Protein AF-A0AAW0IDN0-F1 (afdb_monomer)

pLDDT: mean 72.37, std 24.6, range [23.09, 98.5]

Foldseek 3Di:
DDDDPDDDPCLQFQWDFDADPVGATAETEGESQNSAWFEWDDDPPDIDTAGQAGRDPPPPPPPDDDDDDDDDDDDDDDDDDDDDDDDDDYDDDDDDDDDDDDDDDDDDDPVVVVVVVVCVVVVVVVVCCVVPPVPPPPPPPPPVCVVPDDPRDHNYYHHPNVVVDDDACHPNANRWHEWEADPVQQWIWTWGPQQFTWIWRDDPDSVPIDIDGQEGPVFTFAAWEQFQVRWIWTWGFVQGIWTADPNGDIGRPDQDDPPDGFNGWHYWYADNVRDIDTDTDD

Structure (mmCIF, N/CA/C/O backbone):
data_AF-A0AAW0IDN0-F1
#
_entry.id   AF-A0AAW0IDN0-F1
#
loop_
_atom_site.group_PDB
_atom_site.id
_atom_site.type_symbol
_atom_site.label_atom_id
_atom_site.label_alt_id
_atom_site.label_comp_id
_atom_site.label_asym_id
_atom_site.label_entity_id
_atom_site.label_seq_id
_atom_site.pdbx_PDB_ins_code
_atom_site.Cartn_x
_atom_site.Cartn_y
_atom_site.Cartn_z
_atom_site.occupancy
_atom_site.B_iso_or_equiv
_atom_site.auth_seq_id
_atom_site.auth_comp_id
_atom_site.auth_asym_id
_atom_site.auth_atom_id
_atom_site.pdbx_PDB_model_num
ATOM 1 N N . MET A 1 1 ? 2.641 -27.472 23.538 1.00 45.72 1 MET A N 1
ATOM 2 C CA . MET A 1 1 ? 2.392 -26.613 22.366 1.00 45.72 1 MET A CA 1
ATOM 3 C C . MET A 1 1 ? 3.411 -25.495 22.450 1.00 45.72 1 MET A C 1
ATOM 5 O O . MET A 1 1 ? 3.427 -24.805 23.462 1.00 45.72 1 MET A O 1
ATOM 9 N N . GLU A 1 2 ? 4.342 -25.419 21.506 1.00 47.53 2 GLU A N 1
ATOM 10 C CA . GLU A 1 2 ? 5.462 -24.476 21.585 1.00 47.53 2 GLU A CA 1
ATOM 11 C C . GLU A 1 2 ? 5.026 -23.118 21.031 1.00 47.53 2 GLU A C 1
ATOM 13 O O . GLU A 1 2 ? 4.694 -23.001 19.854 1.00 47.53 2 GLU A O 1
ATOM 18 N N . LYS A 1 3 ? 5.001 -22.089 21.885 1.00 48.62 3 LYS A N 1
ATOM 19 C CA . LYS A 1 3 ? 4.819 -20.706 21.437 1.00 48.62 3 LYS A CA 1
ATOM 20 C C . LYS A 1 3 ? 6.152 -20.208 20.881 1.00 48.62 3 LYS A C 1
ATOM 22 O O . LYS A 1 3 ? 7.139 -20.171 21.612 1.00 48.62 3 LYS A O 1
ATOM 2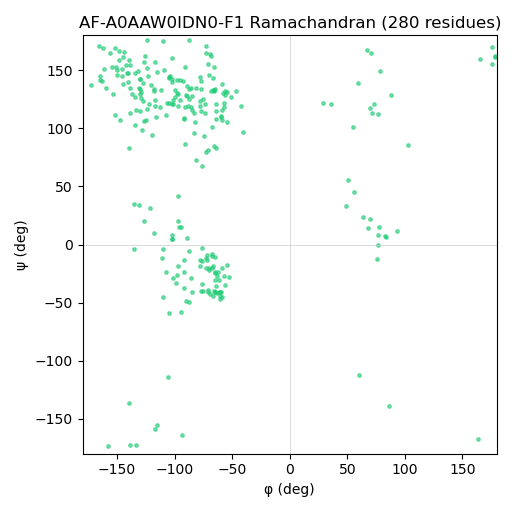7 N N . TYR A 1 4 ? 6.185 -19.842 19.603 1.00 48.09 4 TYR A N 1
ATOM 28 C CA . TYR A 1 4 ? 7.391 -19.327 18.953 1.00 48.09 4 TYR A CA 1
ATOM 29 C C . TYR A 1 4 ? 7.678 -17.894 19.430 1.00 48.09 4 TYR A C 1
ATOM 31 O O . TYR A 1 4 ? 6.913 -16.978 19.144 1.00 48.09 4 TYR A O 1
ATOM 39 N N . ILE A 1 5 ? 8.779 -17.694 20.162 1.00 49.38 5 ILE A N 1
ATOM 40 C CA . ILE A 1 5 ? 9.166 -16.396 20.758 1.00 49.38 5 ILE A CA 1
ATOM 41 C C . ILE A 1 5 ? 10.187 -15.664 19.860 1.00 49.38 5 ILE A C 1
ATOM 43 O O . ILE A 1 5 ? 11.195 -15.136 20.323 1.00 49.38 5 ILE A O 1
ATOM 47 N N . GLY A 1 6 ? 9.972 -15.688 18.543 1.00 53.12 6 GLY A N 1
ATOM 48 C CA . GLY A 1 6 ? 10.869 -15.074 17.561 1.00 53.12 6 GLY A CA 1
ATOM 49 C C . GLY A 1 6 ? 10.402 -15.284 16.121 1.00 53.12 6 GLY A C 1
ATOM 50 O O . GLY A 1 6 ? 9.587 -16.167 15.855 1.00 53.12 6 GLY A O 1
ATOM 51 N N . ARG A 1 7 ? 10.923 -14.478 15.185 1.00 50.69 7 ARG A N 1
ATOM 52 C CA . ARG A 1 7 ? 10.611 -14.598 13.751 1.00 50.69 7 ARG A CA 1
ATOM 53 C C . ARG A 1 7 ? 11.129 -15.953 13.230 1.00 50.69 7 ARG A C 1
ATOM 55 O O . ARG A 1 7 ? 12.331 -16.204 13.348 1.00 50.69 7 ARG A O 1
ATOM 62 N N . PRO A 1 8 ? 10.284 -16.841 12.675 1.00 55.22 8 PRO A N 1
ATOM 63 C CA . PRO A 1 8 ? 10.772 -18.050 12.017 1.00 55.22 8 PRO A CA 1
ATOM 64 C C . PRO A 1 8 ? 11.574 -17.684 10.750 1.00 55.22 8 PRO A C 1
ATOM 66 O O . PRO A 1 8 ? 11.313 -16.641 10.146 1.00 55.22 8 PRO A O 1
ATOM 69 N N . PRO A 1 9 ? 12.537 -18.520 10.313 1.00 54.75 9 PRO A N 1
ATOM 70 C CA . PRO A 1 9 ? 13.422 -18.226 9.181 1.00 54.75 9 PRO A CA 1
ATOM 71 C C . PRO A 1 9 ? 12.714 -18.401 7.821 1.00 54.75 9 PRO A C 1
ATOM 73 O O . PRO A 1 9 ? 13.030 -19.301 7.046 1.00 54.75 9 PRO A O 1
ATOM 76 N N . MET A 1 10 ? 11.739 -17.535 7.537 1.00 53.94 10 MET A N 1
ATOM 77 C CA . MET A 1 10 ? 10.923 -17.537 6.309 1.00 53.94 10 MET A CA 1
ATOM 78 C C . MET A 1 10 ? 11.647 -16.933 5.093 1.00 53.94 10 MET A C 1
ATOM 80 O O . MET A 1 10 ? 11.270 -17.181 3.952 1.00 53.94 10 MET A O 1
ATOM 84 N N . GLU A 1 11 ? 12.702 -16.158 5.339 1.00 59.31 11 GLU A N 1
ATOM 85 C CA . GLU A 1 11 ? 13.291 -15.194 4.398 1.00 59.31 11 GLU A CA 1
ATOM 86 C C . GLU A 1 11 ? 13.860 -15.837 3.117 1.00 59.31 11 GLU A C 1
ATOM 88 O O . GLU A 1 11 ? 13.831 -15.224 2.056 1.00 59.31 11 GLU A O 1
ATOM 93 N N . LYS A 1 12 ? 14.283 -17.109 3.164 1.00 60.34 12 LYS A N 1
ATOM 94 C CA . LYS A 1 12 ? 14.821 -17.828 1.989 1.00 60.34 12 LYS A CA 1
ATOM 95 C C . LYS A 1 12 ? 13.820 -18.055 0.854 1.00 60.34 12 LYS A C 1
ATOM 97 O O . LYS A 1 12 ? 14.251 -18.230 -0.281 1.00 60.34 12 LYS A O 1
ATOM 102 N N . ASN A 1 13 ? 12.524 -18.076 1.166 1.00 67.94 13 ASN A N 1
ATOM 103 C CA . ASN A 1 13 ? 11.443 -18.311 0.208 1.00 67.94 13 ASN A CA 1
ATOM 104 C C . ASN A 1 13 ? 10.462 -17.122 0.186 1.00 67.94 13 ASN A C 1
ATOM 106 O O . ASN A 1 13 ? 9.266 -17.320 -0.020 1.00 67.94 13 ASN A O 1
ATOM 110 N N . GLY A 1 14 ? 10.946 -15.899 0.443 1.00 77.75 14 GLY A N 1
ATOM 111 C CA . GLY A 1 14 ? 10.145 -14.685 0.274 1.00 77.75 14 GLY A CA 1
ATOM 112 C C . GLY A 1 14 ? 9.660 -14.542 -1.169 1.00 77.75 14 GLY A C 1
ATOM 113 O O . GLY A 1 14 ? 10.402 -14.836 -2.107 1.00 77.75 14 GLY A O 1
ATOM 114 N N . GLY A 1 15 ? 8.404 -14.140 -1.357 1.00 85.75 15 GLY A N 1
ATOM 115 C CA . GLY A 1 15 ? 7.773 -14.179 -2.669 1.00 85.75 15 GLY A CA 1
ATOM 116 C C . GLY A 1 15 ? 6.253 -14.072 -2.632 1.00 85.75 15 GLY A C 1
ATOM 117 O O . GLY A 1 15 ? 5.651 -13.741 -1.613 1.00 85.75 15 GLY A O 1
ATOM 118 N N . VAL A 1 16 ? 5.643 -14.363 -3.778 1.00 87.69 16 VAL A N 1
ATOM 119 C CA . VAL A 1 16 ? 4.222 -14.177 -4.076 1.00 87.69 16 VAL A CA 1
ATOM 120 C C . VAL A 1 16 ? 3.640 -15.469 -4.635 1.00 87.69 16 VAL A C 1
ATOM 122 O O . VAL A 1 16 ? 4.176 -16.051 -5.582 1.00 87.69 16 VAL A O 1
ATOM 125 N N . VAL A 1 17 ? 2.500 -15.895 -4.092 1.00 88.69 17 VAL A N 1
ATOM 126 C CA . VAL A 1 17 ? 1.683 -16.975 -4.657 1.00 88.69 17 VAL A CA 1
ATOM 127 C C . VAL A 1 17 ? 0.508 -16.354 -5.405 1.00 88.69 17 VAL A C 1
ATOM 129 O O . VAL A 1 17 ? -0.264 -15.596 -4.828 1.00 88.69 17 VAL A O 1
ATOM 132 N N . ALA A 1 18 ? 0.355 -16.689 -6.685 1.00 88.06 18 ALA A N 1
ATOM 133 C CA . ALA A 1 18 ? -0.850 -16.371 -7.441 1.00 88.06 18 ALA A CA 1
ATOM 134 C C . ALA A 1 18 ? -1.880 -17.492 -7.254 1.00 88.06 18 ALA A C 1
ATOM 136 O O . ALA A 1 18 ? -1.537 -18.670 -7.389 1.00 88.06 18 ALA A O 1
ATOM 137 N N . ILE A 1 19 ? -3.134 -17.124 -6.991 1.00 88.94 19 ILE A N 1
ATOM 138 C CA . ILE A 1 19 ? -4.269 -18.040 -6.813 1.00 88.94 19 ILE A CA 1
ATOM 139 C C . ILE A 1 19 ? -5.338 -17.821 -7.892 1.00 88.94 19 ILE A C 1
ATOM 141 O O . ILE A 1 19 ? -5.408 -16.746 -8.490 1.00 88.94 19 ILE A O 1
ATOM 145 N N . ASP A 1 20 ? -6.161 -18.836 -8.153 1.00 87.12 20 ASP A N 1
ATOM 146 C CA . ASP A 1 20 ? -7.377 -18.707 -8.962 1.00 87.12 20 ASP A CA 1
ATOM 147 C C . ASP A 1 20 ? -8.603 -18.284 -8.123 1.00 87.12 20 ASP A C 1
ATOM 149 O O . ASP A 1 20 ? -8.546 -18.176 -6.898 1.00 87.12 20 ASP A O 1
ATOM 153 N N . LEU A 1 21 ? -9.742 -18.059 -8.790 1.00 87.81 21 LEU A N 1
ATOM 154 C CA . LEU A 1 21 ? -11.007 -17.657 -8.151 1.00 87.81 21 LEU A CA 1
ATOM 155 C C . LEU A 1 21 ? -11.647 -18.745 -7.263 1.00 87.81 21 LEU A C 1
ATOM 157 O O . LEU A 1 21 ? -12.633 -18.467 -6.585 1.00 87.81 21 LEU A O 1
ATOM 161 N N . ALA A 1 22 ? -11.119 -19.970 -7.267 1.00 89.19 22 ALA A N 1
ATOM 162 C CA . ALA A 1 22 ? -11.503 -21.048 -6.359 1.00 89.19 22 ALA A CA 1
ATOM 163 C C . ALA A 1 22 ? -10.481 -21.241 -5.215 1.00 89.19 22 ALA A C 1
ATOM 165 O O . ALA A 1 22 ? -10.634 -22.155 -4.406 1.00 89.19 22 ALA A O 1
ATOM 166 N N . GLY A 1 23 ? -9.462 -20.376 -5.126 1.00 84.56 23 GLY A N 1
ATOM 167 C CA . GLY A 1 23 ? -8.417 -20.407 -4.104 1.00 84.56 23 GLY A CA 1
ATOM 168 C C . GLY A 1 23 ? -7.263 -21.371 -4.395 1.00 84.56 23 GLY A C 1
ATOM 169 O O . GLY A 1 23 ? -6.397 -21.544 -3.536 1.00 84.56 23 GLY A O 1
ATOM 170 N N . ASN A 1 24 ? -7.206 -22.000 -5.575 1.00 87.19 24 ASN A N 1
ATOM 171 C CA . ASN A 1 24 ? -6.112 -22.915 -5.910 1.00 87.19 24 ASN A CA 1
ATOM 172 C C . ASN A 1 24 ? -4.847 -22.122 -6.284 1.00 87.19 24 ASN A C 1
ATOM 174 O O . ASN A 1 24 ? -4.928 -21.206 -7.104 1.00 87.19 24 ASN A O 1
ATOM 178 N N . PRO A 1 25 ? -3.661 -22.477 -5.762 1.00 87.81 25 PRO A N 1
ATOM 179 C CA . PRO A 1 25 ? -2.415 -21.796 -6.096 1.00 87.81 25 PRO A CA 1
ATOM 180 C C . PRO A 1 25 ? -1.903 -22.225 -7.480 1.00 87.81 25 PRO A C 1
ATOM 182 O O . PRO A 1 25 ? -1.534 -23.379 -7.704 1.00 87.81 25 PRO A O 1
ATOM 185 N N . ILE A 1 26 ? -1.871 -21.276 -8.418 1.00 90.75 26 ILE A N 1
ATOM 186 C CA . ILE A 1 26 ? -1.539 -21.490 -9.837 1.00 90.75 26 ILE A CA 1
ATOM 187 C C . ILE A 1 26 ? -0.083 -21.149 -10.184 1.00 90.75 26 ILE A C 1
ATOM 189 O O . ILE A 1 26 ? 0.468 -21.719 -11.130 1.00 90.75 26 ILE A O 1
ATOM 193 N N . ALA A 1 27 ? 0.560 -20.254 -9.427 1.00 88.69 27 ALA A N 1
ATOM 194 C CA . ALA A 1 27 ? 1.976 -19.932 -9.604 1.00 88.69 27 ALA A CA 1
ATOM 195 C C . ALA A 1 27 ? 2.657 -19.482 -8.302 1.00 8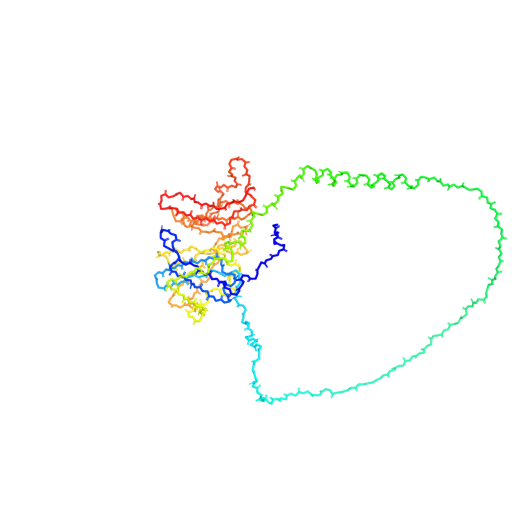8.69 27 ALA A C 1
ATOM 197 O O . ALA A 1 27 ? 2.008 -18.896 -7.439 1.00 88.69 27 ALA A O 1
ATOM 198 N N . HIS A 1 28 ? 3.970 -19.696 -8.193 1.00 88.31 28 HIS A N 1
ATOM 199 C CA . HIS A 1 28 ? 4.817 -19.171 -7.116 1.00 88.31 28 HIS A CA 1
ATOM 200 C C . HIS A 1 28 ? 6.024 -18.423 -7.699 1.00 88.31 28 HIS A C 1
ATOM 202 O O . HIS A 1 28 ? 6.803 -18.995 -8.465 1.00 88.31 28 HIS A O 1
ATOM 208 N N . TYR A 1 29 ? 6.176 -17.155 -7.322 1.00 87.62 29 TYR A N 1
ATOM 209 C CA . TYR A 1 29 ? 7.274 -16.276 -7.721 1.00 87.62 29 TYR A CA 1
ATOM 210 C C . TYR A 1 29 ? 8.066 -15.904 -6.471 1.00 87.62 29 TYR A C 1
ATOM 212 O O . TYR A 1 29 ? 7.555 -15.172 -5.630 1.00 87.62 29 TYR A O 1
ATOM 220 N N . TYR A 1 30 ? 9.286 -16.407 -6.324 1.00 87.06 30 TYR A N 1
ATOM 221 C CA . TYR A 1 30 ? 10.106 -16.184 -5.135 1.00 87.06 30 TYR A CA 1
ATOM 222 C C . TYR A 1 30 ? 11.565 -15.940 -5.503 1.00 87.06 30 TYR A C 1
ATOM 224 O O . TYR A 1 30 ? 12.020 -16.271 -6.597 1.00 87.06 30 TYR A O 1
ATOM 232 N N . ASP A 1 31 ? 12.279 -15.314 -4.579 1.00 84.31 31 ASP A N 1
ATOM 233 C CA . ASP A 1 31 ? 13.707 -15.021 -4.654 1.00 84.31 31 ASP A CA 1
ATOM 234 C C . ASP A 1 31 ? 14.147 -14.651 -3.223 1.00 84.31 31 ASP A C 1
ATOM 236 O O . ASP A 1 31 ? 13.381 -13.972 -2.534 1.00 84.31 31 ASP A O 1
ATOM 240 N N . PRO A 1 32 ? 15.334 -15.041 -2.724 1.00 81.50 32 PRO A N 1
ATOM 241 C CA . PRO A 1 32 ? 15.799 -14.607 -1.403 1.00 81.50 32 PRO A CA 1
ATOM 242 C C . PRO A 1 32 ? 15.771 -13.081 -1.196 1.00 81.50 32 PRO A C 1
ATOM 244 O O . PRO A 1 32 ? 15.563 -12.621 -0.074 1.00 81.50 32 PRO A O 1
ATOM 247 N N . GLY A 1 33 ? 15.907 -12.280 -2.262 1.00 80.81 33 GLY A N 1
ATOM 248 C CA . GLY A 1 33 ? 15.765 -10.820 -2.186 1.00 80.81 33 GLY A CA 1
ATOM 249 C C . GLY A 1 33 ? 14.329 -10.307 -1.977 1.00 80.81 33 GLY A C 1
ATOM 250 O O . GLY A 1 33 ? 14.147 -9.124 -1.705 1.00 80.81 33 GLY A O 1
ATOM 251 N N . LEU A 1 34 ? 13.309 -11.168 -2.065 1.00 82.00 34 LEU A N 1
ATOM 252 C CA . LEU A 1 34 ? 11.892 -10.846 -1.831 1.00 82.00 34 LEU A CA 1
ATOM 253 C C . LEU A 1 34 ? 11.427 -11.174 -0.398 1.00 82.00 34 LEU A C 1
ATOM 255 O O . LEU A 1 34 ? 10.230 -11.195 -0.118 1.00 82.00 34 LEU A O 1
ATOM 259 N N . ALA A 1 35 ? 12.356 -11.395 0.538 1.00 80.25 35 ALA A N 1
ATOM 260 C CA . ALA A 1 35 ? 12.092 -11.660 1.960 1.00 80.25 35 ALA A CA 1
ATOM 261 C C . ALA A 1 35 ? 11.222 -10.605 2.685 1.00 80.25 35 ALA A C 1
ATOM 263 O O . ALA A 1 35 ? 10.710 -10.873 3.774 1.00 80.25 35 ALA A O 1
ATOM 264 N N . LEU A 1 36 ? 11.086 -9.408 2.104 1.00 81.50 36 LEU A N 1
ATOM 265 C CA . LEU A 1 36 ? 10.317 -8.272 2.622 1.00 81.50 36 LEU A CA 1
ATOM 266 C C . LEU A 1 36 ? 9.384 -7.671 1.551 1.00 81.50 36 LEU A C 1
ATOM 268 O O . LEU A 1 36 ? 9.176 -6.457 1.517 1.00 81.50 36 LEU A O 1
ATOM 272 N N . VAL A 1 37 ? 8.843 -8.518 0.665 1.00 83.69 37 VAL A N 1
ATOM 273 C CA . VAL A 1 37 ? 7.733 -8.143 -0.225 1.00 83.69 37 VAL A CA 1
ATOM 274 C C . VAL A 1 37 ? 6.468 -7.889 0.602 1.00 83.69 37 VAL A C 1
ATOM 276 O O . VAL A 1 37 ? 6.148 -8.663 1.505 1.00 83.69 37 VAL A O 1
ATOM 279 N N . THR A 1 38 ? 5.782 -6.785 0.320 1.00 83.31 38 THR A N 1
ATOM 280 C CA . THR A 1 38 ? 4.648 -6.269 1.111 1.00 83.31 38 THR A CA 1
ATOM 281 C C . THR A 1 38 ? 3.327 -6.408 0.362 1.00 83.31 38 THR A C 1
ATOM 283 O O . THR A 1 38 ? 2.351 -6.909 0.915 1.00 83.31 38 THR A O 1
ATOM 286 N N . SER A 1 39 ? 3.321 -6.051 -0.923 1.00 85.06 39 SER A N 1
ATOM 287 C CA . SER A 1 39 ? 2.192 -6.228 -1.841 1.00 85.06 39 SER A CA 1
ATOM 288 C C . SER A 1 39 ? 2.673 -6.553 -3.256 1.00 85.06 39 SER A C 1
ATOM 290 O O . SER A 1 39 ? 3.846 -6.357 -3.598 1.00 85.06 39 SER A O 1
ATOM 292 N N . ALA A 1 40 ? 1.777 -7.104 -4.074 1.00 84.81 40 ALA A N 1
ATOM 293 C CA . ALA A 1 40 ? 2.090 -7.627 -5.395 1.00 84.81 40 ALA A CA 1
ATOM 294 C C . ALA A 1 40 ? 0.881 -7.591 -6.340 1.00 84.81 40 ALA A C 1
ATOM 296 O O . ALA A 1 40 ? -0.177 -8.133 -6.025 1.00 84.81 40 ALA A O 1
ATOM 297 N N . MET A 1 41 ? 1.057 -7.031 -7.539 1.00 83.44 41 MET A N 1
ATOM 298 C CA . MET A 1 41 ? -0.011 -6.877 -8.530 1.00 83.44 41 MET A CA 1
ATOM 299 C C . MET A 1 41 ? 0.478 -7.231 -9.939 1.00 83.44 41 MET A C 1
ATOM 301 O O . MET A 1 41 ? 1.494 -6.719 -10.409 1.00 83.44 41 MET A O 1
ATOM 305 N N . LYS A 1 42 ? -0.262 -8.091 -10.651 1.00 79.56 42 LYS A N 1
ATOM 306 C CA . LYS A 1 42 ? 0.026 -8.424 -12.055 1.00 79.56 42 LYS A CA 1
ATOM 307 C C . LYS A 1 42 ? -0.808 -7.556 -12.994 1.00 79.56 42 LYS A C 1
ATOM 309 O O . LYS A 1 42 ? -2.033 -7.591 -12.932 1.00 79.56 42 LYS A O 1
ATOM 314 N N . ILE A 1 43 ? -0.151 -6.846 -13.910 1.00 73.50 43 ILE A N 1
ATOM 315 C CA . ILE A 1 43 ? -0.787 -5.895 -14.830 1.00 73.50 43 ILE A CA 1
ATOM 316 C C . ILE A 1 43 ? -0.356 -6.215 -16.263 1.00 73.50 43 ILE A C 1
ATOM 318 O O . ILE A 1 43 ? 0.747 -5.888 -16.704 1.00 73.50 43 ILE A O 1
ATOM 322 N N . GLY A 1 44 ? -1.224 -6.927 -16.987 1.00 72.38 44 GLY A N 1
ATOM 323 C CA . GLY A 1 44 ? -0.905 -7.476 -18.305 1.00 72.38 44 GLY A CA 1
ATOM 324 C C . GLY A 1 44 ? 0.280 -8.445 -18.235 1.00 72.38 44 GLY A C 1
ATOM 325 O O . GLY A 1 44 ? 0.178 -9.518 -17.635 1.00 72.38 44 GLY A O 1
ATOM 326 N N . ASN A 1 45 ? 1.404 -8.051 -18.838 1.00 68.38 45 ASN A N 1
ATOM 327 C CA . ASN A 1 45 ? 2.656 -8.812 -18.816 1.00 68.38 45 ASN A CA 1
ATOM 328 C C . ASN A 1 45 ? 3.592 -8.426 -17.656 1.00 68.38 45 ASN A C 1
ATOM 330 O O . ASN A 1 45 ? 4.536 -9.164 -17.386 1.00 68.38 45 ASN A O 1
ATOM 334 N N . HIS A 1 46 ? 3.339 -7.310 -16.967 1.00 72.62 46 HIS A N 1
ATOM 335 C CA . HIS A 1 46 ? 4.190 -6.812 -15.888 1.00 72.62 46 HIS A CA 1
ATOM 336 C C . HIS A 1 46 ? 3.749 -7.351 -14.525 1.00 72.62 46 HIS A C 1
ATOM 338 O O . HIS A 1 46 ? 2.574 -7.656 -14.303 1.00 72.62 46 HIS A O 1
ATOM 344 N N . PHE A 1 47 ? 4.703 -7.455 -13.603 1.00 78.44 47 PHE A N 1
ATOM 345 C CA . PHE A 1 47 ? 4.476 -7.872 -12.224 1.00 78.44 47 PHE A CA 1
ATOM 346 C C . PHE A 1 47 ? 5.074 -6.802 -11.311 1.00 78.44 47 PHE A C 1
ATOM 348 O O . PHE A 1 47 ? 6.291 -6.666 -11.221 1.00 78.44 47 PHE A O 1
ATOM 355 N N . LEU A 1 48 ? 4.212 -6.004 -10.690 1.00 81.69 48 LEU A N 1
ATOM 356 C CA . LEU A 1 48 ? 4.606 -4.973 -9.740 1.00 81.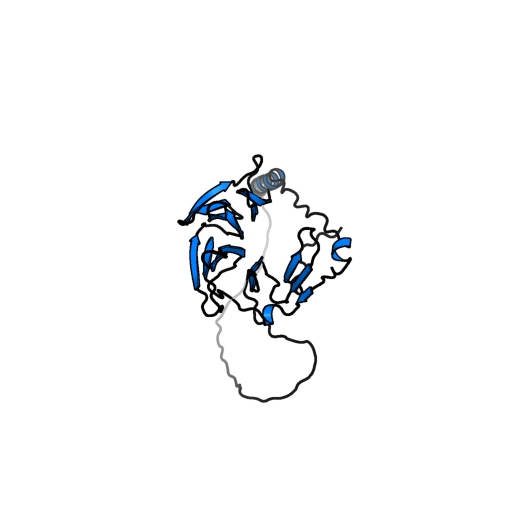69 48 LEU A CA 1
ATOM 357 C C . LEU A 1 48 ? 4.748 -5.617 -8.367 1.00 81.69 48 LEU A C 1
ATOM 359 O O . LEU A 1 48 ? 3.819 -6.278 -7.905 1.00 81.69 48 LEU A O 1
ATOM 363 N N . LEU A 1 49 ? 5.894 -5.413 -7.726 1.00 80.81 49 LEU A N 1
ATOM 364 C CA . LEU A 1 49 ? 6.142 -5.803 -6.343 1.00 80.81 49 LEU A CA 1
ATOM 365 C C . LEU A 1 49 ? 6.493 -4.563 -5.534 1.00 80.81 49 LEU A C 1
ATOM 367 O O . LEU A 1 49 ? 7.292 -3.739 -5.980 1.00 80.81 49 LEU A O 1
ATOM 371 N N . SER A 1 50 ? 5.939 -4.476 -4.334 1.00 81.12 50 SER A N 1
ATOM 372 C CA . SER A 1 50 ? 6.363 -3.511 -3.331 1.00 81.12 50 SER A CA 1
ATOM 373 C C . SER A 1 50 ? 7.240 -4.193 -2.285 1.00 81.12 50 SER A C 1
ATOM 375 O O . SER A 1 50 ? 7.045 -5.368 -1.964 1.00 81.12 50 SER A O 1
ATOM 377 N N . LEU A 1 51 ? 8.262 -3.483 -1.812 1.00 79.38 51 LEU A N 1
ATOM 378 C CA . LEU A 1 51 ? 9.356 -4.027 -1.009 1.00 79.38 51 LEU A CA 1
ATOM 379 C C . LEU A 1 51 ? 9.702 -3.052 0.117 1.00 79.38 51 LEU A C 1
ATOM 381 O O . LEU A 1 51 ? 10.254 -1.980 -0.137 1.00 79.38 51 LEU A O 1
ATOM 385 N N . HIS A 1 52 ? 9.447 -3.453 1.366 1.00 78.31 52 HIS A N 1
ATOM 386 C CA . HIS A 1 52 ? 9.688 -2.622 2.556 1.00 78.31 52 HIS A CA 1
ATOM 387 C C . HIS A 1 52 ? 11.155 -2.162 2.674 1.00 78.31 52 HIS A C 1
ATOM 389 O O . HIS A 1 52 ? 11.461 -1.115 3.243 1.00 78.31 52 HIS A O 1
ATOM 395 N N . SER A 1 53 ? 12.094 -2.921 2.115 1.00 72.38 53 SER A N 1
ATOM 396 C CA . SER A 1 53 ? 13.449 -2.443 1.869 1.00 72.38 53 SER A CA 1
ATOM 397 C C . SER A 1 53 ? 13.964 -2.968 0.536 1.00 72.38 53 SER A C 1
ATOM 399 O O . SER A 1 53 ? 13.639 -4.080 0.119 1.00 72.38 53 SER A O 1
ATOM 401 N N . SER A 1 54 ? 14.806 -2.172 -0.130 1.00 60.31 54 SER A N 1
ATOM 402 C CA . SER A 1 54 ? 15.594 -2.678 -1.254 1.00 60.31 54 SER A CA 1
ATOM 403 C C . SER A 1 54 ? 16.408 -3.883 -0.777 1.00 60.31 54 SER A C 1
ATOM 405 O O . SER A 1 54 ? 17.103 -3.746 0.242 1.00 60.31 54 SER A O 1
ATOM 407 N N . PRO A 1 55 ? 16.408 -5.017 -1.503 1.00 58.22 55 PRO A N 1
ATOM 408 C CA . PRO A 1 55 ? 17.356 -6.081 -1.225 1.00 58.22 55 PRO A CA 1
ATOM 409 C C . PRO A 1 55 ? 18.768 -5.498 -1.266 1.00 58.22 55 PRO A C 1
ATOM 411 O O . PRO A 1 55 ? 19.132 -4.757 -2.185 1.00 58.22 55 PRO A O 1
ATOM 414 N N . GLN A 1 56 ? 19.555 -5.795 -0.234 1.00 45.47 56 GLN A N 1
ATOM 415 C CA . GLN A 1 56 ? 20.981 -5.503 -0.263 1.00 45.47 56 GLN A CA 1
ATOM 416 C C . GLN A 1 56 ? 21.645 -6.447 -1.274 1.00 45.47 56 GLN A C 1
ATOM 418 O O . GLN A 1 56 ? 21.227 -7.603 -1.380 1.00 45.47 56 GLN A O 1
ATOM 423 N N . PRO A 1 57 ? 22.694 -6.011 -1.992 1.00 37.09 57 PRO A N 1
ATOM 424 C CA . PRO A 1 57 ? 23.510 -6.913 -2.788 1.00 37.09 57 PRO A CA 1
ATOM 425 C C . PRO A 1 57 ? 24.338 -7.799 -1.846 1.00 37.09 57 PRO A C 1
ATOM 427 O O . PRO A 1 57 ? 25.507 -7.518 -1.576 1.00 37.09 57 PRO A O 1
ATOM 430 N N . GLU A 1 58 ? 23.723 -8.859 -1.313 1.00 37.72 58 GLU A N 1
ATOM 431 C CA . GLU A 1 58 ? 24.436 -9.860 -0.526 1.00 37.72 58 GLU A CA 1
ATOM 432 C C . GLU A 1 58 ? 25.569 -10.446 -1.370 1.00 37.72 58 GLU A C 1
ATOM 434 O O . GLU A 1 58 ? 25.364 -11.016 -2.446 1.00 37.72 58 GLU A O 1
ATOM 439 N N . THR A 1 59 ? 26.795 -10.324 -0.869 1.00 28.20 59 THR A N 1
ATOM 440 C CA . THR A 1 59 ? 27.935 -11.035 -1.430 1.00 28.20 59 THR A CA 1
ATOM 441 C C . THR A 1 59 ? 27.691 -12.528 -1.252 1.00 28.20 59 THR A C 1
ATOM 443 O O . THR A 1 59 ? 27.764 -13.042 -0.137 1.00 28.20 59 THR A O 1
ATOM 446 N N . ILE A 1 60 ? 27.392 -13.222 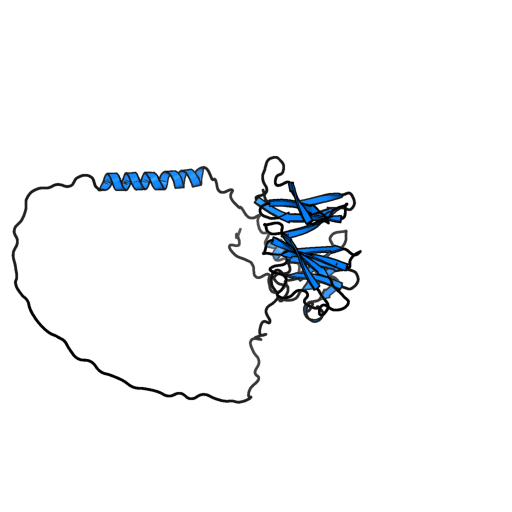-2.359 1.00 29.44 60 ILE A N 1
ATOM 447 C CA . ILE A 1 60 ? 27.045 -14.651 -2.387 1.00 29.44 60 ILE A CA 1
ATOM 448 C C . ILE A 1 60 ? 28.248 -15.490 -1.926 1.00 29.44 60 ILE A C 1
ATOM 450 O O . ILE A 1 60 ? 29.046 -16.006 -2.713 1.00 29.44 60 ILE A O 1
ATOM 454 N N . SER A 1 61 ? 28.383 -15.612 -0.609 1.00 23.70 61 SER A N 1
ATOM 455 C CA . SER A 1 61 ? 29.445 -16.335 0.078 1.00 23.70 61 SER A CA 1
ATOM 456 C C . SER A 1 61 ? 29.110 -17.823 0.096 1.00 23.70 61 SER A C 1
ATOM 458 O O . SER A 1 61 ? 28.712 -18.388 1.113 1.00 23.70 61 SER A O 1
ATOM 460 N N . CYS A 1 62 ? 29.225 -18.466 -1.069 1.00 24.30 62 CYS A N 1
ATOM 461 C CA . CYS A 1 62 ? 29.056 -19.910 -1.206 1.00 24.30 62 CYS A CA 1
ATOM 462 C C . CYS A 1 62 ? 30.075 -20.654 -0.319 1.00 24.30 62 CYS A C 1
ATOM 464 O O . CYS A 1 62 ? 31.279 -20.589 -0.597 1.00 24.30 62 CYS A O 1
ATOM 466 N N . PRO A 1 63 ? 29.642 -21.416 0.705 1.00 29.67 63 PRO A N 1
ATOM 467 C CA . PRO A 1 63 ? 30.563 -22.143 1.566 1.00 29.67 63 PRO A CA 1
ATOM 468 C C . PRO A 1 63 ? 31.129 -23.370 0.835 1.00 29.67 63 PRO A C 1
ATOM 470 O O . PRO A 1 63 ? 30.564 -24.460 0.869 1.00 29.67 63 PRO A O 1
ATOM 473 N N . GLY A 1 64 ? 32.291 -23.198 0.202 1.00 27.42 64 GLY A N 1
ATOM 474 C CA . GLY A 1 64 ? 33.178 -24.303 -0.165 1.00 27.42 64 GLY A CA 1
ATOM 475 C C . GLY A 1 64 ? 33.168 -24.748 -1.630 1.00 27.42 64 GLY A C 1
ATOM 476 O O . GLY A 1 64 ? 32.624 -25.796 -1.985 1.00 27.42 64 GLY A O 1
ATOM 477 N N . ARG A 1 65 ? 33.985 -24.073 -2.447 1.00 27.70 65 ARG A N 1
ATOM 478 C CA . ARG A 1 65 ? 35.002 -24.768 -3.258 1.00 27.70 65 ARG A CA 1
ATOM 479 C C . ARG A 1 65 ? 36.165 -23.834 -3.592 1.00 27.70 65 ARG A C 1
ATOM 481 O O . ARG A 1 65 ? 36.009 -22.620 -3.578 1.00 27.70 65 ARG A O 1
ATOM 488 N N . HIS A 1 66 ? 37.350 -24.405 -3.807 1.00 31.67 66 HIS A N 1
ATOM 489 C CA . HIS A 1 66 ? 38.561 -23.629 -4.073 1.00 31.67 66 HIS A CA 1
ATOM 490 C C . HIS A 1 66 ? 38.464 -22.877 -5.407 1.00 31.67 66 HIS A C 1
ATOM 492 O O . HIS A 1 66 ? 38.252 -23.499 -6.446 1.00 31.67 66 HIS A O 1
ATOM 498 N N . MET A 1 67 ? 38.814 -21.592 -5.394 1.00 24.67 67 MET A N 1
ATOM 499 C CA . MET A 1 67 ? 39.710 -21.068 -6.420 1.00 24.67 67 MET A CA 1
ATOM 500 C C . MET A 1 67 ? 40.785 -20.195 -5.772 1.00 24.67 67 MET A C 1
ATOM 502 O O . MET A 1 67 ? 40.578 -19.611 -4.710 1.00 24.67 67 MET A O 1
ATOM 506 N N . SER A 1 68 ? 41.970 -20.198 -6.368 1.00 26.05 68 SER A N 1
ATOM 507 C CA . SER A 1 68 ? 43.213 -19.728 -5.769 1.00 26.05 68 SER A CA 1
ATOM 508 C C . SER A 1 68 ? 43.931 -18.762 -6.699 1.00 26.05 68 SER A C 1
ATOM 510 O O . SER A 1 68 ? 44.040 -19.053 -7.884 1.00 26.05 68 SER A O 1
ATOM 512 N N . GLN A 1 69 ? 44.548 -17.735 -6.109 1.00 26.69 69 GLN A N 1
ATOM 513 C CA . GLN A 1 69 ? 45.438 -16.760 -6.754 1.00 26.69 69 GLN A CA 1
ATOM 514 C C . GLN A 1 69 ? 44.748 -15.761 -7.700 1.00 26.69 69 GLN A C 1
ATOM 516 O O . GLN A 1 69 ? 44.334 -16.101 -8.799 1.00 26.69 69 GLN A O 1
ATOM 521 N N . ILE A 1 70 ? 44.765 -14.485 -7.304 1.00 25.88 70 ILE A N 1
ATOM 522 C CA . ILE A 1 70 ? 45.552 -13.445 -7.987 1.00 25.88 70 ILE A CA 1
ATOM 523 C C . ILE A 1 70 ? 45.909 -12.364 -6.943 1.00 25.88 70 ILE A C 1
ATOM 525 O O . ILE A 1 70 ? 45.034 -11.738 -6.359 1.00 25.88 70 ILE A O 1
ATOM 529 N N . LEU A 1 71 ? 47.214 -12.301 -6.639 1.00 23.83 71 LEU A N 1
ATOM 530 C CA . LEU A 1 71 ? 48.086 -11.147 -6.325 1.00 23.83 71 LEU A CA 1
ATOM 531 C C . LEU A 1 71 ? 47.461 -9.892 -5.661 1.00 23.83 71 LEU A C 1
ATOM 533 O O . LEU A 1 71 ? 46.500 -9.324 -6.155 1.00 23.83 71 LEU A O 1
ATOM 537 N N . GLU A 1 72 ? 47.948 -9.477 -4.479 1.00 24.69 72 GLU A N 1
ATOM 538 C CA . GLU A 1 72 ? 48.993 -8.429 -4.278 1.00 24.69 72 GLU A CA 1
ATOM 539 C C . GLU A 1 72 ? 48.627 -7.038 -4.845 1.00 24.69 72 GLU A C 1
ATOM 541 O O . GLU A 1 72 ? 48.128 -6.929 -5.953 1.00 24.69 72 GLU A O 1
ATOM 546 N N . LYS A 1 73 ? 48.897 -5.890 -4.205 1.00 23.09 73 LYS A N 1
ATOM 547 C CA . LYS A 1 73 ? 49.851 -5.466 -3.143 1.00 23.09 73 LYS A CA 1
ATOM 548 C C . LYS A 1 73 ? 49.258 -4.135 -2.579 1.00 23.09 73 LYS A C 1
ATOM 550 O O . LYS A 1 73 ? 48.550 -3.460 -3.313 1.00 23.09 73 LYS A O 1
ATOM 555 N N . ILE A 1 74 ? 49.402 -3.665 -1.331 1.00 26.38 74 ILE A N 1
ATOM 556 C CA . ILE A 1 74 ? 50.596 -3.130 -0.636 1.00 26.38 74 ILE A CA 1
ATOM 557 C C . ILE A 1 74 ? 50.236 -2.906 0.857 1.00 26.38 74 ILE A C 1
ATOM 559 O O . ILE A 1 74 ? 49.210 -2.293 1.148 1.00 26.38 74 ILE A O 1
ATOM 563 N N . ARG A 1 75 ? 51.125 -3.267 1.801 1.00 27.22 75 ARG A N 1
ATOM 564 C CA . ARG A 1 75 ? 51.302 -2.563 3.098 1.00 27.22 75 ARG A CA 1
ATOM 565 C C . ARG A 1 75 ? 52.677 -2.877 3.714 1.00 27.22 75 ARG A C 1
ATOM 567 O O . ARG A 1 75 ? 53.045 -4.045 3.792 1.00 27.22 75 ARG A O 1
ATOM 574 N N . PRO A 1 76 ? 53.391 -1.861 4.216 1.00 26.84 76 PRO A N 1
ATOM 575 C CA . PRO A 1 76 ? 54.142 -1.939 5.485 1.00 26.84 76 PRO A CA 1
ATOM 576 C C . PRO A 1 76 ? 53.730 -0.751 6.407 1.00 26.84 76 PRO A C 1
ATOM 578 O O . PRO A 1 76 ? 53.430 0.320 5.897 1.00 26.84 76 PRO A O 1
ATOM 581 N N . LEU A 1 77 ? 53.525 -0.815 7.736 1.00 25.91 77 LEU A N 1
ATOM 582 C CA . LEU A 1 77 ? 54.263 -1.442 8.854 1.00 25.91 77 LEU A CA 1
ATOM 583 C C . LEU A 1 77 ? 55.731 -0.982 8.898 1.00 25.91 77 LEU A C 1
ATOM 585 O O . LEU A 1 77 ? 56.537 -1.472 8.123 1.00 25.91 77 LEU A O 1
ATOM 589 N N . GLN A 1 78 ? 56.126 -0.040 9.764 1.00 27.14 78 GLN A N 1
ATOM 590 C CA . GLN A 1 78 ? 56.547 -0.248 11.173 1.00 27.14 78 GLN A CA 1
ATOM 591 C C . GLN A 1 78 ? 57.035 1.115 11.770 1.00 27.14 78 GLN A C 1
ATOM 593 O O . GLN A 1 78 ? 57.258 2.024 10.980 1.00 27.14 78 GLN A O 1
ATOM 598 N N . LYS A 1 79 ? 57.317 1.367 13.071 1.00 26.52 79 LYS A N 1
ATOM 599 C CA . LYS A 1 79 ? 57.021 0.761 14.407 1.00 26.52 79 LYS A CA 1
ATOM 600 C C . LYS A 1 79 ? 57.802 1.563 15.503 1.00 26.52 79 LYS A C 1
ATOM 602 O O . LYS A 1 79 ? 58.885 2.037 15.182 1.00 26.52 79 LYS A O 1
ATOM 607 N N . ASN A 1 80 ? 57.359 1.573 16.783 1.00 27.11 80 ASN A N 1
ATOM 608 C CA . ASN A 1 80 ? 58.123 1.999 18.004 1.00 27.11 80 ASN A CA 1
ATOM 609 C C . ASN A 1 80 ? 58.485 3.519 18.101 1.00 27.11 80 ASN A C 1
ATOM 611 O O . ASN A 1 80 ? 58.310 4.215 17.111 1.00 27.11 80 ASN A O 1
ATOM 615 N N . GLN A 1 81 ? 58.943 4.166 19.201 1.00 28.67 81 GLN A N 1
ATOM 616 C CA . GLN A 1 81 ? 59.243 3.931 20.657 1.00 28.67 81 GLN A CA 1
ATOM 617 C C . GLN A 1 81 ? 59.408 5.349 21.328 1.00 28.67 81 GLN A C 1
ATOM 619 O O . GLN A 1 81 ? 59.576 6.303 20.577 1.00 28.67 81 GLN A O 1
ATOM 624 N N . SER A 1 82 ? 59.509 5.640 22.646 1.00 26.86 82 SER A N 1
ATOM 625 C CA . SER A 1 82 ? 59.050 5.069 23.946 1.00 26.86 82 SER A CA 1
ATOM 626 C C . SER A 1 82 ? 59.576 5.916 25.145 1.00 26.86 82 SER A C 1
ATOM 628 O O . SER A 1 82 ? 60.630 6.524 24.985 1.00 26.86 82 SER A O 1
ATOM 630 N N . LEU A 1 83 ? 58.976 5.805 26.353 1.00 27.23 83 LEU A N 1
ATOM 631 C CA . LEU A 1 83 ? 59.422 6.394 27.658 1.00 27.23 83 LEU A CA 1
ATOM 632 C C . LEU A 1 83 ? 59.283 7.945 27.775 1.00 27.23 83 LEU A C 1
ATOM 634 O O . LEU A 1 83 ? 59.017 8.591 26.769 1.00 27.23 83 LEU A O 1
ATOM 638 N N . SER A 1 84 ? 59.352 8.607 28.951 1.00 26.97 84 SER A N 1
ATOM 639 C CA . SER A 1 84 ? 59.857 8.234 30.302 1.00 26.97 84 SER A CA 1
ATOM 640 C C . SER A 1 84 ? 58.985 8.716 31.502 1.00 26.97 84 SER A C 1
ATOM 642 O O . SER A 1 84 ? 57.876 9.202 31.312 1.00 26.97 84 SER A O 1
ATOM 644 N N . SER A 1 85 ? 59.479 8.535 32.742 1.00 26.66 85 SER A N 1
ATOM 645 C CA . SER A 1 85 ? 58.791 8.667 34.055 1.00 26.66 85 SER A CA 1
ATOM 646 C C . SER A 1 85 ? 59.333 9.809 34.962 1.00 26.66 85 SER A C 1
ATOM 648 O O . SER A 1 85 ? 59.997 10.697 34.436 1.00 26.66 85 SER A O 1
ATOM 650 N N . THR A 1 86 ? 59.144 9.692 36.306 1.00 27.59 86 THR A N 1
ATOM 651 C CA . THR A 1 86 ? 59.798 10.446 37.432 1.00 27.59 86 THR A CA 1
ATOM 652 C C . THR A 1 86 ? 59.085 11.763 37.812 1.00 27.59 86 THR A C 1
ATOM 654 O O . THR A 1 86 ? 58.825 12.549 36.912 1.00 27.59 86 THR A O 1
ATOM 657 N N . THR A 1 87 ? 58.710 12.118 39.062 1.00 27.30 87 THR A N 1
ATOM 658 C CA . THR A 1 87 ? 58.686 11.544 40.458 1.00 27.30 87 THR A CA 1
ATOM 659 C C . THR A 1 87 ? 57.385 12.047 41.169 1.00 27.30 87 THR A C 1
ATOM 661 O O . THR A 1 87 ? 56.677 12.845 40.563 1.00 27.30 87 THR A O 1
ATOM 664 N N . MET A 1 88 ? 56.836 11.577 42.310 1.00 27.42 88 MET A N 1
ATOM 665 C CA . MET A 1 88 ? 57.288 11.208 43.682 1.00 27.42 88 MET A CA 1
ATOM 666 C C . MET A 1 88 ? 57.730 12.378 44.595 1.00 27.42 88 MET A C 1
ATOM 668 O O . MET A 1 88 ? 58.727 13.024 44.299 1.00 27.42 88 MET A O 1
ATOM 672 N N . ASP A 1 89 ? 57.009 12.579 45.713 1.00 28.36 89 ASP A N 1
ATOM 673 C CA . ASP A 1 89 ? 57.430 13.303 46.935 1.00 28.36 89 ASP A CA 1
ATOM 674 C C . ASP A 1 89 ? 56.512 12.933 48.140 1.00 28.36 89 ASP A C 1
ATOM 676 O O . ASP A 1 89 ? 55.523 12.217 47.962 1.00 28.36 89 ASP A O 1
ATOM 680 N N . GLU A 1 90 ? 56.878 13.325 49.370 1.00 28.08 90 GLU A N 1
ATOM 681 C CA . GLU A 1 90 ? 56.994 12.368 50.497 1.00 28.08 90 GLU A CA 1
ATOM 682 C C . GLU A 1 90 ? 56.202 12.666 51.811 1.00 28.08 90 GLU A C 1
ATOM 684 O O . GLU A 1 90 ? 55.919 13.810 52.159 1.00 28.08 90 GLU A O 1
ATOM 689 N N . SER A 1 91 ? 56.027 11.617 52.643 1.00 27.06 91 SER A N 1
ATOM 690 C CA . SER A 1 91 ? 55.810 11.653 54.115 1.00 27.06 91 SER A CA 1
ATOM 691 C C . SER A 1 91 ? 54.380 12.012 54.609 1.00 27.06 91 SER A C 1
ATOM 693 O O . SER A 1 91 ? 53.658 12.743 53.947 1.00 27.06 91 SER A O 1
ATOM 695 N N . LYS A 1 92 ? 53.859 11.532 55.759 1.00 29.12 92 LYS A N 1
ATOM 696 C CA . LYS A 1 92 ? 54.411 10.696 56.855 1.00 29.12 92 LYS A CA 1
ATOM 697 C C . LYS A 1 92 ? 53.290 9.947 57.617 1.00 29.12 92 LYS A C 1
ATOM 699 O O . LYS A 1 92 ? 52.129 10.328 57.548 1.00 29.12 92 LYS A O 1
ATOM 704 N N . ASN A 1 93 ? 53.677 8.941 58.405 1.00 31.14 93 ASN A N 1
ATOM 705 C CA . ASN A 1 93 ? 52.910 8.287 59.491 1.00 31.14 93 ASN A CA 1
ATOM 706 C C . ASN A 1 93 ? 53.781 8.390 60.788 1.00 31.14 93 ASN A C 1
ATOM 708 O O . ASN A 1 93 ? 54.924 8.848 60.643 1.00 31.14 93 ASN A O 1
ATOM 712 N N . PRO A 1 94 ? 53.385 7.964 62.016 1.00 47.91 94 PRO A N 1
ATOM 713 C CA . PRO A 1 94 ? 52.195 7.216 62.450 1.00 47.91 94 PRO A CA 1
ATOM 714 C C . PRO A 1 94 ? 51.318 8.057 63.435 1.00 47.91 94 PRO A C 1
ATOM 716 O O . PRO A 1 94 ? 51.343 9.278 63.332 1.00 47.91 94 PRO A O 1
ATOM 719 N N . ASP A 1 95 ? 50.428 7.556 64.307 1.00 28.95 95 ASP A N 1
ATOM 720 C CA . ASP A 1 95 ? 50.649 6.601 65.416 1.00 28.95 95 ASP A CA 1
ATOM 721 C C . ASP A 1 95 ? 49.369 5.838 65.858 1.00 28.95 95 ASP A C 1
ATOM 723 O O . ASP A 1 95 ? 48.332 5.891 65.195 1.00 28.95 95 ASP A O 1
ATOM 727 N N . SER A 1 96 ? 49.451 5.059 66.944 1.00 30.44 96 SER A N 1
ATOM 728 C CA . SER A 1 96 ? 48.583 3.907 67.215 1.00 30.44 96 SER A CA 1
ATOM 729 C C . SER A 1 96 ? 47.858 3.879 68.576 1.00 30.44 96 SER A C 1
ATOM 731 O O . SER A 1 96 ? 48.331 4.381 69.590 1.00 30.44 96 SER A O 1
ATOM 733 N N . SER A 1 97 ? 46.749 3.125 68.593 1.00 31.28 97 SER A N 1
ATOM 734 C CA . SER A 1 97 ? 46.084 2.500 69.757 1.00 31.28 97 SER A CA 1
ATOM 735 C C . SER A 1 97 ? 45.288 3.366 70.759 1.00 31.28 97 SER A C 1
ATOM 737 O O . SER A 1 97 ? 45.814 4.209 71.476 1.00 31.28 97 SER A O 1
ATOM 739 N N . SER A 1 98 ? 43.993 3.052 70.910 1.00 31.73 98 SER A N 1
ATOM 740 C CA . SER A 1 98 ? 43.394 2.448 72.127 1.00 31.73 98 SER A CA 1
ATOM 741 C C . SER A 1 98 ? 41.852 2.547 72.117 1.00 31.73 98 SER A C 1
ATOM 743 O O . SER A 1 98 ? 41.271 3.336 71.376 1.00 31.73 98 SER A O 1
ATOM 745 N N . LEU A 1 99 ? 41.175 1.704 72.908 1.00 34.59 99 LEU A N 1
ATOM 746 C CA . LEU A 1 99 ? 39.716 1.710 73.117 1.00 34.59 99 LEU A CA 1
ATOM 747 C C . LEU A 1 99 ? 39.397 2.055 74.578 1.00 34.59 99 LEU A C 1
ATOM 749 O O . LEU A 1 99 ? 40.128 1.634 75.476 1.00 34.59 99 LEU A O 1
ATOM 753 N N . PRO A 1 100 ? 38.257 2.718 74.827 1.00 37.06 100 PRO A N 1
ATOM 754 C CA . PRO A 1 100 ? 37.228 2.053 75.634 1.00 37.06 100 PRO A CA 1
ATOM 755 C C . PRO A 1 100 ? 35.800 2.165 75.043 1.00 37.06 100 PRO A C 1
ATOM 757 O O . PRO A 1 100 ? 35.601 2.561 73.897 1.00 37.06 100 PRO A O 1
ATOM 760 N N . ARG A 1 101 ? 34.798 1.707 75.806 1.00 28.98 101 ARG A N 1
ATOM 761 C CA . ARG A 1 101 ? 33.398 1.420 75.415 1.00 28.98 101 ARG A CA 1
ATOM 762 C C . ARG A 1 101 ? 32.489 1.604 76.661 1.00 28.98 101 ARG A C 1
ATOM 764 O O . ARG A 1 101 ? 33.044 1.498 77.753 1.00 28.98 101 ARG A O 1
ATOM 771 N N . PRO A 1 102 ? 31.137 1.622 76.587 1.00 56.19 102 PRO A N 1
ATOM 772 C CA . PRO A 1 102 ? 30.174 2.341 75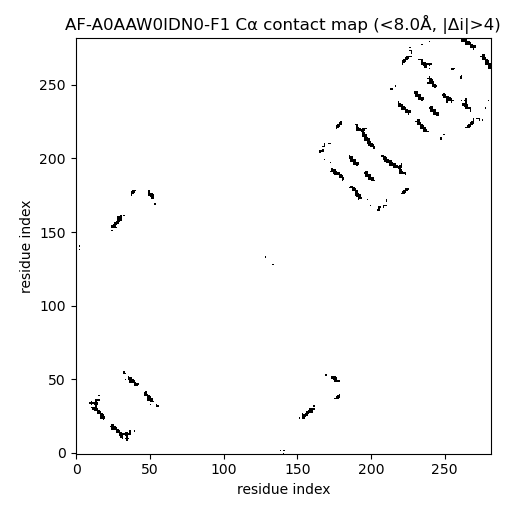.724 1.00 56.19 102 PRO A CA 1
ATOM 773 C C . PRO A 1 102 ? 29.365 3.429 76.487 1.00 56.19 102 PRO A C 1
ATOM 775 O O . PRO A 1 102 ? 29.343 3.435 77.714 1.00 56.19 102 PRO A O 1
ATOM 778 N N . SER A 1 103 ? 28.540 4.213 75.778 1.00 29.95 103 SER A N 1
ATOM 779 C CA . SER A 1 103 ? 27.254 4.699 76.323 1.00 29.95 103 SER A CA 1
ATOM 780 C C . SER A 1 103 ? 26.163 4.888 75.246 1.00 29.95 103 SER A C 1
ATOM 782 O O . SER A 1 103 ? 26.406 4.769 74.048 1.00 29.95 103 SER A O 1
ATOM 784 N N . GLU A 1 104 ? 24.934 5.053 75.725 1.00 33.12 104 GLU A N 1
ATOM 785 C CA . GLU A 1 104 ? 23.616 4.783 75.135 1.00 33.12 104 GLU A CA 1
ATOM 786 C C . GLU A 1 104 ? 23.203 5.453 73.798 1.00 33.12 104 GLU A C 1
ATOM 788 O O . GLU A 1 104 ? 23.199 6.665 73.623 1.00 33.12 104 GLU A O 1
ATOM 793 N N . ALA A 1 105 ? 22.717 4.594 72.893 1.00 37.31 105 ALA A N 1
ATOM 794 C CA . ALA A 1 105 ? 21.449 4.680 72.152 1.00 37.31 105 ALA A CA 1
ATOM 795 C C . ALA A 1 105 ? 20.862 6.038 71.678 1.00 37.31 105 ALA A C 1
ATOM 797 O O . ALA A 1 105 ? 20.286 6.809 72.439 1.00 37.31 105 ALA A O 1
ATOM 798 N N . THR A 1 106 ? 20.688 6.150 70.354 1.00 30.78 106 THR A N 1
ATOM 799 C CA . THR A 1 106 ? 19.395 6.538 69.745 1.00 30.78 106 THR A CA 1
ATOM 800 C C . THR A 1 106 ? 19.244 5.835 68.391 1.0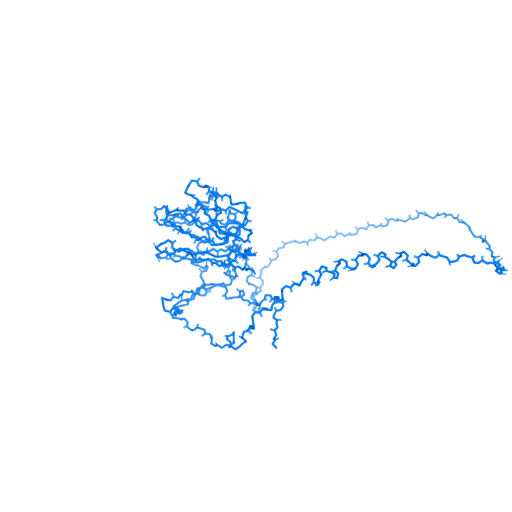0 30.78 106 THR A C 1
ATOM 802 O O . THR A 1 106 ? 19.910 6.189 67.422 1.00 30.78 106 THR A O 1
ATOM 805 N N . ILE A 1 107 ? 18.369 4.825 68.307 1.00 47.62 107 ILE A N 1
ATOM 806 C CA . ILE A 1 107 ? 17.994 4.170 67.040 1.00 47.62 107 ILE A CA 1
ATOM 807 C C . ILE A 1 107 ? 16.489 4.339 66.841 1.00 47.62 107 ILE A C 1
ATOM 809 O O . ILE A 1 107 ? 15.694 3.531 67.317 1.00 47.62 107 ILE A O 1
ATOM 813 N N . THR A 1 108 ? 16.093 5.378 66.109 1.00 48.41 108 THR A N 1
ATOM 814 C CA . THR A 1 108 ? 14.688 5.638 65.777 1.00 48.41 108 THR A CA 1
ATOM 815 C C . THR A 1 108 ? 14.476 5.869 64.279 1.00 48.41 108 THR A C 1
ATOM 817 O O . THR A 1 108 ? 15.097 6.701 63.627 1.00 48.41 108 THR A O 1
ATOM 820 N N . ASN A 1 109 ? 13.545 5.083 63.740 1.00 51.19 109 ASN A N 1
ATOM 821 C CA . ASN A 1 109 ? 12.663 5.423 62.625 1.00 51.19 109 ASN A CA 1
ATOM 822 C C . ASN A 1 109 ? 13.242 5.887 61.261 1.00 51.19 109 ASN A C 1
ATOM 824 O O . ASN A 1 109 ? 12.685 6.779 60.628 1.00 51.19 109 ASN A O 1
ATOM 828 N N . LYS A 1 110 ? 14.276 5.219 60.723 1.00 48.50 110 LYS A N 1
ATOM 829 C CA . LYS A 1 110 ? 14.569 5.273 59.265 1.00 48.50 110 LYS A CA 1
ATOM 830 C C . LYS A 1 110 ? 13.911 4.151 58.444 1.00 48.50 110 LYS A C 1
ATOM 832 O O . LYS A 1 110 ? 13.679 4.324 57.252 1.00 48.50 110 LYS A O 1
ATOM 837 N N . LYS A 1 111 ? 13.578 3.008 59.063 1.00 47.56 111 LYS A N 1
ATOM 838 C CA . LYS A 1 111 ? 13.029 1.835 58.350 1.00 47.56 111 LYS A CA 1
ATOM 839 C C . LYS A 1 111 ? 11.552 1.972 57.947 1.00 47.56 111 LYS A C 1
ATOM 841 O O . LYS A 1 111 ? 11.195 1.477 56.884 1.00 47.56 111 LYS A O 1
ATOM 846 N N . ALA A 1 112 ? 10.709 2.648 58.737 1.00 51.50 112 ALA A N 1
ATOM 847 C CA . ALA A 1 112 ? 9.280 2.753 58.417 1.00 51.50 112 ALA A CA 1
ATOM 848 C C . ALA A 1 112 ? 9.023 3.631 57.181 1.00 51.50 112 ALA A C 1
ATOM 850 O O . ALA A 1 112 ? 8.267 3.232 56.304 1.00 51.50 112 ALA A O 1
ATOM 851 N N . HIS A 1 113 ? 9.713 4.772 57.053 1.00 51.75 113 HIS A N 1
ATOM 852 C CA . HIS A 1 113 ? 9.598 5.629 55.865 1.00 51.75 113 HIS A CA 1
ATOM 853 C C . HIS A 1 113 ? 9.985 4.885 54.579 1.00 51.75 113 HIS A C 1
ATOM 855 O O . HIS A 1 113 ? 9.243 4.942 53.602 1.00 51.75 113 HIS A O 1
ATOM 861 N N . ALA A 1 114 ? 11.097 4.140 54.585 1.00 54.16 114 ALA A N 1
ATOM 862 C CA . ALA A 1 114 ? 11.521 3.348 53.428 1.00 54.16 114 ALA A CA 1
ATOM 863 C C . ALA A 1 114 ? 10.469 2.297 53.017 1.00 54.16 114 ALA A C 1
ATOM 865 O O . ALA A 1 114 ? 10.198 2.137 51.829 1.00 54.16 114 ALA A O 1
ATOM 866 N N . LEU A 1 115 ? 9.837 1.634 53.993 1.00 54.69 115 LEU A N 1
ATOM 867 C CA . LEU A 1 115 ? 8.763 0.670 53.745 1.00 54.69 115 LEU A CA 1
ATOM 868 C C . LEU A 1 115 ? 7.507 1.349 53.169 1.00 54.69 115 LEU A C 1
ATOM 870 O O . LEU A 1 115 ? 6.961 0.880 52.174 1.00 54.69 115 LEU A O 1
ATOM 874 N N . CYS A 1 116 ? 7.093 2.493 53.727 1.00 56.09 116 CYS A N 1
ATOM 875 C CA . CYS A 1 116 ? 5.951 3.258 53.223 1.00 56.09 116 CYS A CA 1
ATOM 876 C C . CYS A 1 116 ? 6.155 3.744 51.780 1.00 56.09 116 CYS A C 1
ATOM 878 O O . CYS A 1 116 ? 5.219 3.657 50.986 1.00 56.09 116 CYS A O 1
ATOM 880 N N . PHE A 1 117 ? 7.357 4.211 51.417 1.00 55.66 117 PHE A N 1
ATOM 881 C CA . PHE A 1 117 ? 7.671 4.602 50.036 1.00 55.66 117 PHE A CA 1
ATOM 882 C C . PHE A 1 117 ? 7.633 3.412 49.067 1.00 55.66 117 PHE A C 1
ATOM 884 O O . PHE A 1 117 ? 7.069 3.547 47.984 1.00 55.66 117 PHE A O 1
ATOM 891 N N . PHE A 1 118 ? 8.148 2.242 49.465 1.00 57.31 118 PHE A N 1
ATOM 892 C CA . PHE A 1 118 ? 8.044 1.014 48.664 1.00 57.31 118 PHE A CA 1
ATOM 893 C C . PHE A 1 118 ? 6.586 0.600 48.416 1.00 57.31 118 PHE A C 1
ATOM 895 O O . PHE A 1 118 ? 6.231 0.234 47.298 1.00 57.31 118 PHE A O 1
ATOM 902 N N . CYS A 1 119 ? 5.713 0.707 49.421 1.00 59.03 119 CYS A N 1
ATOM 903 C CA . CYS A 1 119 ? 4.285 0.450 49.233 1.00 59.03 119 CYS A CA 1
ATOM 904 C C . CYS A 1 119 ? 3.631 1.464 48.275 1.00 59.03 119 CYS A C 1
ATOM 906 O O . CYS A 1 119 ? 2.841 1.060 47.427 1.00 59.03 119 CYS A O 1
ATOM 908 N N . HIS A 1 120 ? 3.976 2.754 48.359 1.00 69.25 120 HIS A N 1
ATOM 909 C CA . HIS A 1 120 ? 3.386 3.792 47.501 1.00 69.25 120 HIS A CA 1
ATOM 910 C C . HIS A 1 120 ? 3.820 3.719 46.029 1.00 69.25 120 HIS A C 1
ATOM 912 O O . HIS A 1 120 ? 3.092 4.227 45.184 1.00 69.25 120 HIS A O 1
ATOM 918 N N . SER A 1 121 ? 4.956 3.095 45.699 1.00 73.00 121 SER A N 1
ATOM 919 C CA . SER A 1 121 ? 5.356 2.856 44.303 1.00 73.00 121 SER A CA 1
ATOM 920 C C . SER A 1 121 ? 4.886 1.501 43.767 1.00 73.00 121 SER A C 1
ATOM 922 O O . SER A 1 121 ? 4.468 1.417 42.615 1.00 73.00 121 SER A O 1
ATOM 924 N N . ILE A 1 122 ? 4.896 0.445 44.589 1.00 82.25 122 ILE A N 1
ATOM 925 C CA . ILE A 1 122 ? 4.481 -0.897 44.155 1.00 82.25 122 ILE A CA 1
ATOM 926 C C . ILE A 1 122 ? 2.958 -1.012 44.036 1.00 82.25 122 ILE A C 1
ATOM 928 O O . ILE A 1 122 ? 2.487 -1.612 43.075 1.00 82.25 122 ILE A O 1
ATOM 932 N N . VAL A 1 123 ? 2.171 -0.437 44.954 1.00 86.31 123 VAL A N 1
ATOM 933 C CA . VAL A 1 123 ? 0.701 -0.577 44.914 1.00 86.31 123 VAL A CA 1
ATOM 934 C C . VAL A 1 123 ? 0.090 -0.004 43.626 1.00 86.31 123 VAL A C 1
ATOM 936 O O . VAL A 1 123 ? -0.715 -0.716 43.033 1.00 86.31 123 VAL A O 1
ATOM 939 N N . PRO A 1 124 ? 0.478 1.182 43.111 1.00 84.12 124 PRO A N 1
ATOM 940 C CA . PRO A 1 124 ? 0.002 1.655 41.809 1.00 84.12 124 PRO A CA 1
ATOM 941 C C . PRO A 1 124 ? 0.437 0.778 40.632 1.00 84.12 124 PRO A C 1
ATOM 943 O O . PRO A 1 124 ? -0.345 0.604 39.708 1.00 84.12 124 PRO A O 1
ATOM 946 N N . VAL A 1 125 ? 1.641 0.194 40.660 1.00 81.94 125 VAL A N 1
ATOM 947 C CA . VAL A 1 125 ? 2.124 -0.700 39.588 1.00 81.94 125 VAL A CA 1
ATOM 948 C C . VAL A 1 125 ? 1.377 -2.036 39.600 1.00 81.94 125 VAL A C 1
ATOM 950 O O . VAL A 1 125 ? 0.992 -2.519 38.543 1.00 81.94 125 VAL A O 1
ATOM 953 N N . VAL A 1 126 ? 1.114 -2.603 40.781 1.00 82.88 126 VAL A N 1
ATOM 954 C CA . VAL A 1 126 ? 0.318 -3.833 40.945 1.00 82.88 126 VAL A CA 1
ATOM 955 C C . VAL A 1 126 ? -1.160 -3.580 40.643 1.00 82.88 126 VAL A C 1
ATOM 957 O O . VAL A 1 126 ? -1.801 -4.402 40.002 1.00 82.88 126 VAL A O 1
ATOM 960 N N . ALA A 1 127 ? -1.713 -2.433 41.043 1.00 80.69 127 ALA A N 1
ATOM 961 C CA . ALA A 1 127 ? -3.059 -2.034 40.643 1.00 80.69 127 ALA A CA 1
ATOM 962 C C . ALA A 1 127 ? -3.141 -1.833 39.123 1.00 80.69 127 ALA A C 1
ATOM 964 O O . ALA A 1 127 ? -4.087 -2.310 38.506 1.00 80.69 127 ALA A O 1
ATOM 965 N N . ALA A 1 128 ? -2.137 -1.207 38.502 1.00 77.19 128 ALA A N 1
ATOM 966 C CA . ALA A 1 128 ? -2.071 -1.063 37.053 1.00 77.19 128 ALA A CA 1
ATOM 967 C C . ALA A 1 128 ? -2.025 -2.427 36.353 1.00 77.19 128 ALA A C 1
ATOM 969 O O . ALA A 1 128 ? -2.833 -2.633 35.464 1.00 77.19 128 ALA A O 1
ATOM 970 N N . THR A 1 129 ? -1.190 -3.383 36.775 1.00 74.44 129 THR A N 1
ATOM 971 C CA . THR A 1 129 ? -1.127 -4.728 36.157 1.00 74.44 129 THR A CA 1
ATOM 972 C C . THR A 1 129 ? -2.274 -5.677 36.535 1.00 74.44 129 THR A C 1
ATOM 974 O O . THR A 1 129 ? -2.342 -6.785 36.007 1.00 74.44 129 THR A O 1
ATOM 977 N N . LEU A 1 130 ? -3.185 -5.261 37.423 1.00 74.56 130 LEU A N 1
ATOM 978 C CA . LEU A 1 130 ? -4.450 -5.953 37.711 1.00 74.56 130 LEU A CA 1
ATOM 979 C C . LEU A 1 130 ? -5.662 -5.300 37.021 1.00 74.56 130 LEU A C 1
ATOM 981 O O . LEU A 1 130 ? -6.640 -5.993 36.747 1.00 74.56 130 LEU A O 1
ATOM 985 N N . LEU A 1 131 ? -5.615 -3.986 36.768 1.00 71.38 131 LEU A N 1
ATOM 986 C CA . LEU A 1 131 ? -6.671 -3.212 36.097 1.00 71.38 131 LEU A CA 1
ATOM 987 C C . LEU A 1 131 ? -6.465 -3.180 34.580 1.00 71.38 131 LEU A C 1
ATOM 989 O O . LEU A 1 131 ? -7.375 -3.536 33.839 1.00 71.38 131 LEU A O 1
ATOM 993 N N . TYR A 1 132 ? -5.247 -2.873 34.125 1.00 63.03 132 TYR A N 1
ATOM 994 C CA . TYR A 1 132 ? -4.743 -3.416 32.868 1.00 63.03 132 TYR A CA 1
ATOM 995 C C . TYR A 1 132 ? -4.426 -4.887 33.121 1.00 63.03 132 TYR A C 1
ATOM 997 O O . TYR A 1 132 ? -3.269 -5.285 33.288 1.00 63.03 132 TYR A O 1
ATOM 1005 N N . GLN A 1 133 ? -5.477 -5.708 33.107 1.00 56.38 133 GLN A N 1
ATOM 1006 C CA . GLN A 1 133 ? -5.318 -7.033 32.537 1.00 56.38 133 GLN A CA 1
ATOM 1007 C C . GLN A 1 133 ? -4.763 -6.793 31.135 1.00 56.38 133 GLN A C 1
ATOM 1009 O O . GLN A 1 133 ? -5.459 -6.276 30.265 1.00 56.38 133 GLN A O 1
ATOM 1014 N N . LEU A 1 134 ? -3.472 -7.069 30.950 1.00 52.75 134 LEU A N 1
ATOM 1015 C CA . LEU A 1 134 ? -2.928 -7.219 29.613 1.00 52.75 134 LEU A CA 1
ATOM 1016 C C . LEU A 1 134 ? -3.729 -8.363 29.004 1.00 52.75 134 LEU A C 1
ATOM 1018 O O . LEU A 1 134 ? -3.556 -9.503 29.449 1.00 52.75 134 LEU A O 1
ATOM 1022 N N . ASP A 1 135 ? -4.624 -8.038 28.062 1.00 47.69 135 ASP A N 1
ATOM 1023 C CA . ASP A 1 135 ? -5.328 -9.030 27.251 1.00 47.69 135 ASP A CA 1
ATOM 1024 C C . ASP A 1 135 ? -4.299 -10.076 26.869 1.00 47.69 135 ASP A C 1
ATOM 1026 O O . ASP A 1 135 ? -3.247 -9.743 26.308 1.00 47.69 135 ASP A O 1
ATOM 1030 N N . SER A 1 136 ? -4.540 -11.322 27.280 1.00 53.00 136 SER A N 1
ATOM 1031 C CA . SER A 1 136 ? -3.543 -12.352 27.063 1.00 53.00 136 SER A CA 1
ATOM 1032 C C . SER A 1 136 ? -3.472 -12.558 25.564 1.00 53.00 136 SER A C 1
ATOM 1034 O O . SER A 1 136 ? -4.350 -13.190 24.981 1.00 53.00 136 SER A O 1
ATOM 1036 N N . PHE A 1 137 ? -2.440 -11.978 24.946 1.00 49.09 137 PHE A N 1
ATOM 1037 C CA . PHE A 1 137 ? -2.083 -12.244 23.569 1.00 49.09 137 PHE A CA 1
ATOM 1038 C C . PHE A 1 137 ? -1.642 -13.704 23.534 1.00 49.09 137 PHE A C 1
ATOM 1040 O O . PHE A 1 137 ? -0.477 -14.051 23.742 1.00 49.09 137 PHE A O 1
ATOM 1047 N N . ASP A 1 138 ? -2.641 -14.566 23.402 1.00 53.53 138 ASP A N 1
ATOM 1048 C CA . ASP A 1 138 ? -2.535 -15.996 23.245 1.00 53.53 138 ASP A CA 1
ATOM 1049 C C . ASP A 1 138 ? -2.483 -16.220 21.733 1.00 53.53 138 ASP A C 1
ATOM 1051 O O . ASP A 1 138 ? -3.535 -16.338 21.101 1.00 53.53 138 ASP A O 1
ATOM 1055 N N . PRO A 1 139 ? -1.286 -16.151 21.105 1.00 57.53 139 PRO A N 1
ATOM 1056 C CA . PRO A 1 139 ? -1.183 -16.294 19.663 1.00 57.53 139 PRO A CA 1
ATOM 1057 C C . PRO A 1 139 ? -1.813 -17.625 19.283 1.00 57.53 139 PRO A C 1
ATOM 1059 O O . PRO A 1 139 ? -1.480 -18.655 19.881 1.00 57.53 139 PRO A O 1
ATOM 1062 N N . ALA A 1 140 ? -2.729 -17.575 18.313 1.00 63.38 140 ALA A N 1
ATOM 1063 C CA . ALA A 1 140 ? -3.525 -18.723 17.910 1.00 63.38 140 ALA A CA 1
ATOM 1064 C C . ALA A 1 140 ? -2.624 -19.963 17.741 1.00 63.38 140 ALA A C 1
ATOM 1066 O O . ALA A 1 140 ? -1.576 -19.840 17.099 1.00 63.38 140 ALA A O 1
ATOM 1067 N N . PRO A 1 141 ? -2.995 -21.128 18.314 1.00 61.53 141 PRO A N 1
ATOM 1068 C CA . PRO A 1 141 ? -2.237 -22.374 18.245 1.00 61.53 141 PRO A CA 1
ATOM 1069 C C . PRO A 1 141 ? -1.621 -22.651 16.873 1.00 61.53 141 PRO A C 1
ATOM 1071 O O . PRO A 1 141 ? -2.285 -23.192 15.992 1.00 61.53 141 PRO A O 1
ATOM 1074 N N . LEU A 1 142 ? -0.341 -22.296 16.706 1.00 56.50 142 LEU A N 1
ATOM 1075 C CA . LEU A 1 142 ? 0.386 -22.450 15.449 1.00 56.50 142 LEU A CA 1
ATOM 1076 C C . LEU A 1 142 ? 0.390 -23.942 15.088 1.00 56.50 142 LEU A C 1
ATOM 1078 O O . LEU A 1 142 ? 1.021 -24.713 15.815 1.00 56.50 142 LEU A O 1
ATOM 1082 N N . PRO A 1 143 ? -0.325 -24.387 14.038 1.00 65.75 143 PRO A N 1
ATOM 1083 C CA . PRO A 1 143 ? -0.593 -25.804 13.856 1.00 65.75 143 PRO A CA 1
ATOM 1084 C C . PRO A 1 143 ? 0.625 -26.449 13.180 1.00 65.75 143 PRO A C 1
ATOM 1086 O O . PRO A 1 143 ? 0.845 -26.255 11.981 1.00 65.75 143 PRO A O 1
ATOM 1089 N N . PRO A 1 144 ? 1.456 -27.220 13.912 1.00 61.12 144 PRO A N 1
ATOM 1090 C CA . PRO A 1 144 ? 2.730 -27.686 13.372 1.00 61.12 144 PRO A CA 1
ATOM 1091 C C . PRO A 1 144 ? 2.519 -28.728 12.269 1.00 61.12 144 PRO A C 1
ATOM 1093 O O . PRO A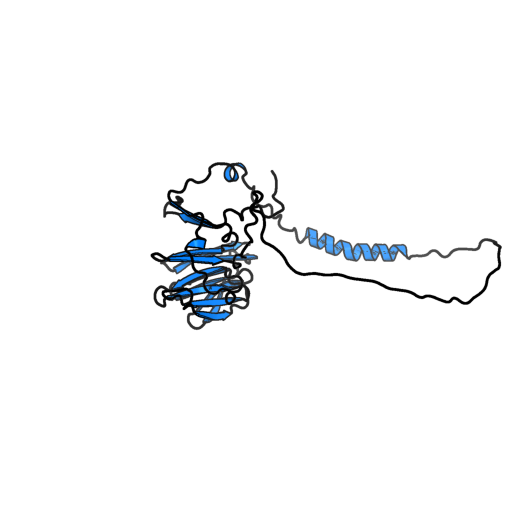 1 144 ? 3.411 -28.943 11.455 1.00 61.12 144 PRO A O 1
ATOM 1096 N N . SER A 1 145 ? 1.343 -29.364 12.223 1.00 61.28 145 SER A N 1
ATOM 1097 C CA . SER A 1 145 ? 0.947 -30.299 11.173 1.00 61.28 145 SER A CA 1
ATOM 1098 C C . SER A 1 145 ? 0.808 -29.623 9.813 1.00 61.28 145 SER A C 1
ATOM 1100 O O . SER A 1 145 ? 1.276 -30.192 8.835 1.00 61.28 145 SER A O 1
ATOM 1102 N N . GLU A 1 146 ? 0.249 -28.413 9.747 1.00 57.62 146 GLU A N 1
ATOM 1103 C CA . GLU A 1 146 ? 0.058 -27.703 8.476 1.00 57.62 146 GLU A CA 1
ATOM 1104 C C . GLU A 1 146 ? 1.380 -27.103 7.985 1.00 57.62 146 GLU A C 1
ATOM 1106 O O . GLU A 1 146 ? 1.723 -27.231 6.815 1.00 57.62 146 GLU A O 1
ATOM 1111 N N . LEU A 1 147 ? 2.196 -26.555 8.895 1.00 57.59 147 LEU A N 1
ATOM 1112 C CA . LEU A 1 147 ? 3.524 -26.022 8.553 1.00 57.59 147 LEU A CA 1
ATOM 1113 C C . LEU A 1 147 ? 4.540 -27.090 8.111 1.00 57.59 147 LEU A C 1
ATOM 1115 O O . LEU A 1 147 ? 5.561 -26.746 7.519 1.00 57.59 147 LEU A O 1
ATOM 1119 N N . THR A 1 148 ? 4.302 -28.370 8.413 1.00 53.91 148 THR A N 1
ATOM 1120 C CA . THR A 1 148 ? 5.221 -29.472 8.066 1.00 53.91 148 THR A CA 1
ATOM 1121 C C . THR A 1 148 ? 4.698 -30.404 6.976 1.00 53.91 148 THR A C 1
ATOM 1123 O O . THR A 1 148 ? 5.429 -31.311 6.567 1.00 53.91 148 THR A O 1
ATOM 1126 N N . ARG A 1 149 ? 3.463 -30.227 6.484 1.00 50.03 149 ARG A N 1
ATOM 1127 C CA . ARG A 1 149 ? 2.818 -31.209 5.604 1.00 50.03 149 ARG A CA 1
ATOM 1128 C C . ARG A 1 149 ? 2.358 -30.609 4.275 1.00 50.03 149 ARG A C 1
ATOM 1130 O O . ARG A 1 149 ? 1.411 -29.839 4.213 1.00 50.03 149 ARG A O 1
ATOM 1137 N N . HIS A 1 150 ? 2.982 -31.130 3.218 1.00 54.09 150 HIS A N 1
ATOM 1138 C CA . HIS A 1 150 ? 2.870 -30.747 1.807 1.00 54.09 150 HIS A CA 1
ATOM 1139 C C . HIS A 1 150 ? 3.618 -29.460 1.438 1.00 54.09 150 HIS A C 1
ATOM 1141 O O . HIS A 1 150 ? 3.217 -28.349 1.765 1.00 54.09 150 HIS A O 1
ATOM 1147 N N . VAL A 1 151 ? 4.665 -29.627 0.625 1.00 60.31 151 VAL A N 1
ATOM 1148 C CA . VAL A 1 151 ? 5.077 -28.572 -0.303 1.00 60.31 151 VAL A CA 1
ATOM 1149 C C . VAL A 1 151 ? 3.924 -28.392 -1.287 1.00 60.31 151 VAL A C 1
ATOM 1151 O O . VAL A 1 151 ? 3.603 -29.317 -2.038 1.00 60.31 151 VAL A O 1
ATOM 1154 N N . ILE A 1 152 ? 3.285 -27.223 -1.260 1.00 65.94 152 ILE A N 1
ATOM 1155 C CA . ILE A 1 152 ? 2.235 -26.861 -2.213 1.00 65.94 152 ILE A CA 1
ATOM 1156 C C . ILE A 1 152 ? 2.846 -26.910 -3.617 1.00 65.94 152 ILE A C 1
ATOM 1158 O O . ILE A 1 152 ? 3.703 -26.103 -3.969 1.00 65.94 152 ILE A O 1
ATOM 1162 N N . THR A 1 153 ? 2.432 -27.901 -4.405 1.00 70.62 153 THR A N 1
ATOM 1163 C CA . THR A 1 153 ? 2.945 -28.108 -5.761 1.00 70.62 153 THR A CA 1
ATOM 1164 C C . THR A 1 153 ? 2.182 -27.197 -6.711 1.00 70.62 153 THR A C 1
ATOM 1166 O O . THR A 1 153 ? 1.077 -27.523 -7.139 1.00 70.62 153 THR A O 1
ATOM 1169 N N . VAL A 1 154 ? 2.760 -26.035 -7.007 1.00 82.62 154 VAL A N 1
ATOM 1170 C CA . VAL A 1 154 ? 2.196 -25.080 -7.965 1.00 82.62 154 VAL A CA 1
ATOM 1171 C C . VAL A 1 154 ? 2.465 -25.514 -9.416 1.00 82.62 154 VAL A C 1
ATOM 1173 O O . VAL A 1 154 ? 3.549 -26.020 -9.706 1.00 82.62 154 VAL A O 1
ATOM 1176 N N . PRO A 1 155 ? 1.531 -25.281 -10.357 1.00 84.75 155 PRO A N 1
ATOM 1177 C CA . PRO A 1 155 ? 1.750 -25.536 -11.784 1.00 84.75 155 PRO A CA 1
ATOM 1178 C C . PRO A 1 155 ? 2.892 -24.727 -12.420 1.00 84.75 155 PRO A C 1
ATOM 1180 O O . PRO A 1 155 ? 3.503 -25.190 -13.380 1.00 84.75 155 PRO A O 1
ATOM 1183 N N . THR A 1 156 ? 3.166 -23.517 -11.919 1.00 85.94 156 THR A N 1
ATOM 1184 C CA . THR A 1 156 ? 4.204 -22.609 -12.441 1.00 85.94 156 THR A CA 1
ATOM 1185 C C . THR A 1 156 ? 5.089 -22.105 -11.303 1.00 85.94 156 THR A C 1
ATOM 1187 O O . THR A 1 156 ? 4.580 -21.666 -10.274 1.00 85.94 156 THR A O 1
ATOM 1190 N N . GLN A 1 157 ? 6.409 -22.115 -11.483 1.00 86.44 157 GLN A N 1
ATOM 1191 C CA . GLN A 1 157 ? 7.366 -21.696 -10.458 1.00 86.44 157 GLN A CA 1
ATOM 1192 C C . GLN A 1 157 ? 8.493 -20.862 -11.080 1.00 86.44 157 GLN A C 1
ATOM 1194 O O . GLN A 1 157 ? 9.028 -21.232 -12.124 1.00 86.44 157 GLN A O 1
ATOM 1199 N N . ASN A 1 158 ? 8.848 -19.747 -10.442 1.00 85.06 158 ASN A N 1
ATOM 1200 C CA . ASN A 1 158 ? 10.013 -18.924 -10.773 1.00 85.06 158 ASN A CA 1
ATOM 1201 C C . ASN A 1 158 ? 10.752 -18.592 -9.470 1.00 85.06 158 ASN A C 1
ATOM 1203 O O . ASN A 1 158 ? 10.186 -17.932 -8.602 1.00 85.06 158 ASN A O 1
ATOM 1207 N N . ASP A 1 159 ? 11.985 -19.075 -9.345 1.00 84.56 159 ASP A N 1
ATOM 1208 C CA . ASP A 1 159 ? 12.858 -18.967 -8.168 1.00 84.56 159 ASP A CA 1
ATOM 1209 C C . ASP A 1 159 ? 13.945 -17.885 -8.311 1.00 84.56 159 ASP A C 1
ATOM 1211 O O . ASP A 1 159 ? 14.845 -17.769 -7.473 1.00 84.56 159 ASP A O 1
ATOM 1215 N N . HIS A 1 160 ? 13.901 -17.132 -9.413 1.00 86.00 160 HIS A N 1
ATOM 1216 C CA . HIS A 1 160 ? 14.895 -16.146 -9.837 1.00 86.00 160 HIS A CA 1
ATOM 1217 C C . HIS A 1 160 ? 14.215 -14.854 -10.321 1.00 86.00 160 HIS A C 1
ATOM 1219 O O . HIS A 1 160 ? 14.670 -14.215 -11.277 1.00 86.00 160 HIS A O 1
ATOM 1225 N N . MET A 1 161 ? 13.092 -14.484 -9.697 1.00 83.62 161 MET A N 1
ATOM 1226 C CA . MET A 1 161 ? 12.216 -13.393 -10.143 1.00 83.62 161 MET A CA 1
ATOM 1227 C C . MET A 1 161 ? 12.959 -12.051 -10.278 1.00 83.62 161 MET A C 1
ATOM 1229 O O . MET A 1 161 ? 12.724 -11.312 -11.239 1.00 83.62 161 MET A O 1
ATOM 1233 N N . LEU A 1 162 ? 13.940 -11.776 -9.411 1.00 84.06 162 LEU A N 1
ATOM 1234 C CA . LEU A 1 162 ? 14.727 -10.539 -9.461 1.00 84.06 162 LEU A CA 1
ATOM 1235 C C . LEU A 1 162 ? 15.718 -10.466 -10.637 1.00 84.06 162 LEU A C 1
ATOM 1237 O O . LEU A 1 162 ? 16.209 -9.384 -10.942 1.00 84.06 162 LEU A O 1
ATOM 1241 N N . ARG A 1 163 ? 16.001 -11.569 -11.349 1.00 84.94 163 ARG A N 1
ATOM 1242 C CA . ARG A 1 163 ? 16.878 -11.546 -12.543 1.00 84.94 163 ARG A CA 1
ATOM 1243 C C . ARG A 1 163 ? 16.213 -10.979 -13.797 1.00 84.94 163 ARG A C 1
ATOM 1245 O O . ARG A 1 163 ? 16.907 -10.727 -14.778 1.00 84.94 163 ARG A O 1
ATOM 1252 N N . VAL A 1 164 ? 14.889 -10.850 -13.787 1.00 82.62 164 VAL A N 1
ATOM 1253 C CA . VAL A 1 164 ? 14.066 -10.394 -14.922 1.00 82.62 164 VAL A CA 1
ATOM 1254 C C . VAL A 1 164 ? 13.152 -9.227 -14.532 1.00 82.62 164 VAL A C 1
ATOM 1256 O O . VAL A 1 164 ? 12.154 -8.974 -15.201 1.00 82.62 164 VAL A O 1
ATOM 1259 N N . SER A 1 165 ? 13.490 -8.538 -13.441 1.00 83.94 165 SER A N 1
ATOM 1260 C CA . SER A 1 165 ? 12.718 -7.432 -12.875 1.00 83.94 165 SER A CA 1
ATOM 1261 C C . SER A 1 165 ? 13.578 -6.179 -12.768 1.00 83.94 165 SER A C 1
ATOM 1263 O O . SER A 1 165 ? 14.768 -6.261 -12.466 1.00 83.94 165 SER A O 1
ATOM 1265 N N . GLU A 1 166 ? 12.968 -5.016 -12.982 1.00 85.88 166 GLU A N 1
ATOM 1266 C CA . GLU A 1 166 ? 13.615 -3.717 -12.800 1.00 85.88 166 GLU A CA 1
ATOM 1267 C C . GLU A 1 166 ? 13.170 -3.088 -11.472 1.00 85.88 166 GLU A C 1
ATOM 1269 O O . GLU A 1 166 ? 11.997 -3.160 -11.103 1.00 85.88 166 GLU A O 1
ATOM 1274 N N . PHE A 1 167 ? 14.096 -2.460 -10.743 1.00 85.06 167 PHE A N 1
ATOM 1275 C CA . PHE A 1 167 ? 13.773 -1.787 -9.485 1.00 85.06 167 PHE A CA 1
ATOM 1276 C C . PHE A 1 167 ? 13.355 -0.335 -9.735 1.00 85.06 167 PHE A C 1
ATOM 1278 O O . PHE A 1 167 ? 14.145 0.479 -10.210 1.00 85.06 167 PHE A O 1
ATOM 1285 N N . VAL A 1 168 ? 12.121 -0.004 -9.359 1.00 86.62 168 VAL A N 1
ATOM 1286 C CA . VAL A 1 168 ? 11.530 1.332 -9.506 1.00 86.62 168 VAL A CA 1
ATOM 1287 C C . VAL A 1 168 ? 11.642 2.111 -8.191 1.00 86.62 168 VAL A C 1
ATOM 1289 O O . VAL A 1 168 ? 11.479 1.552 -7.109 1.00 86.62 168 VAL A O 1
ATOM 1292 N N . GLY A 1 169 ? 11.924 3.415 -8.266 1.00 83.62 169 GLY A N 1
ATOM 1293 C CA . GLY A 1 169 ? 11.854 4.326 -7.113 1.00 83.62 169 GLY A CA 1
ATOM 1294 C C . GLY A 1 169 ? 12.884 4.114 -5.992 1.00 83.62 169 GLY A C 1
ATOM 1295 O O . GLY A 1 169 ? 12.731 4.693 -4.913 1.00 83.62 169 GLY A O 1
ATOM 1296 N N . VAL A 1 170 ? 13.942 3.332 -6.235 1.00 84.19 170 VAL A N 1
ATOM 1297 C CA . VAL A 1 170 ? 15.012 3.032 -5.263 1.00 84.19 170 VAL A CA 1
ATOM 1298 C C . VAL A 1 170 ? 15.571 4.313 -4.636 1.00 84.19 170 VAL A C 1
ATOM 1300 O O . VAL A 1 170 ? 15.961 5.243 -5.338 1.00 84.19 170 VAL A O 1
ATOM 1303 N N . GLY A 1 171 ? 15.600 4.366 -3.302 1.00 85.12 171 GLY A N 1
ATOM 1304 C CA . GLY A 1 171 ? 16.095 5.514 -2.530 1.00 85.12 171 GLY A CA 1
ATOM 1305 C C . GLY A 1 171 ? 15.149 6.722 -2.459 1.00 85.12 171 GLY A C 1
ATOM 1306 O O . GLY A 1 171 ? 15.367 7.591 -1.620 1.00 85.12 171 GLY A O 1
ATOM 1307 N N . ASN A 1 172 ? 14.093 6.766 -3.279 1.00 89.00 172 ASN A N 1
ATOM 1308 C CA . ASN A 1 172 ? 13.067 7.816 -3.258 1.00 89.00 172 ASN A CA 1
ATOM 1309 C C . ASN A 1 172 ? 11.809 7.382 -2.485 1.00 89.00 172 ASN A C 1
ATOM 1311 O O . ASN A 1 172 ? 11.182 8.204 -1.815 1.00 89.00 172 ASN A O 1
ATOM 1315 N N . LEU A 1 173 ? 11.471 6.090 -2.543 1.00 91.81 173 LEU A N 1
ATOM 1316 C CA . LEU A 1 173 ? 10.442 5.454 -1.720 1.00 91.81 173 LEU A CA 1
ATOM 1317 C C . LEU A 1 173 ? 11.066 4.943 -0.413 1.00 91.81 173 LEU A C 1
ATOM 1319 O O . LEU A 1 173 ? 12.060 4.214 -0.437 1.00 91.81 173 LEU A O 1
ATOM 1323 N N . ILE A 1 174 ? 10.483 5.312 0.730 1.00 92.62 174 ILE A N 1
ATOM 1324 C CA . ILE A 1 174 ? 10.941 4.881 2.059 1.00 92.62 174 ILE A CA 1
ATOM 1325 C C . ILE A 1 174 ? 9.934 3.866 2.591 1.00 92.62 174 ILE A C 1
ATOM 1327 O O . ILE A 1 174 ? 8.809 4.244 2.894 1.00 92.62 174 ILE A O 1
ATOM 1331 N N . GLY A 1 175 ? 10.318 2.594 2.707 1.00 92.06 175 GLY A N 1
ATOM 1332 C CA . GLY A 1 175 ? 9.441 1.532 3.216 1.00 92.06 175 GLY A CA 1
ATOM 1333 C C . GLY A 1 175 ? 8.063 1.458 2.546 1.00 92.06 175 GLY A C 1
ATOM 1334 O O . GLY A 1 175 ? 7.069 1.579 3.269 1.00 92.06 175 GLY A O 1
ATOM 1335 N N . PRO A 1 176 ? 7.980 1.322 1.207 1.00 94.06 176 PRO A N 1
ATOM 1336 C CA . PRO A 1 176 ? 6.706 1.203 0.511 1.00 94.06 176 PRO A CA 1
ATOM 1337 C C . PRO A 1 176 ? 5.979 -0.092 0.912 1.00 94.06 176 PRO A C 1
ATOM 1339 O O . PRO A 1 176 ? 6.575 -1.169 0.993 1.00 94.06 176 PRO A O 1
ATOM 1342 N N . GLU A 1 177 ? 4.687 0.034 1.195 1.00 94.06 177 GLU A N 1
ATOM 1343 C CA . GLU A 1 177 ? 3.804 -1.059 1.618 1.00 94.06 177 GLU A CA 1
ATOM 1344 C C . GLU A 1 177 ? 2.890 -1.442 0.452 1.00 94.06 177 GLU A C 1
ATOM 1346 O O . GLU A 1 177 ? 3.390 -1.910 -0.565 1.00 94.06 177 GLU A O 1
ATOM 1351 N N . ASP A 1 178 ? 1.580 -1.240 0.530 1.00 94.50 178 ASP A N 1
ATOM 1352 C CA . ASP A 1 178 ? 0.667 -1.633 -0.542 1.00 94.50 178 ASP A CA 1
ATOM 1353 C C . ASP A 1 178 ? 0.743 -0.737 -1.801 1.00 94.50 178 ASP A C 1
ATOM 1355 O O . ASP A 1 178 ? 1.335 0.354 -1.787 1.00 94.50 178 ASP A O 1
ATOM 1359 N N . ILE A 1 179 ? 0.180 -1.226 -2.913 1.00 93.50 179 ILE A N 1
ATOM 1360 C CA . ILE A 1 179 ? 0.210 -0.600 -4.243 1.00 93.50 179 ILE A CA 1
ATOM 1361 C C . ILE A 1 179 ? -1.163 -0.598 -4.925 1.00 93.50 179 ILE A C 1
ATOM 1363 O O . ILE A 1 179 ? -1.765 -1.642 -5.154 1.00 93.50 179 ILE A O 1
ATOM 1367 N N . ALA A 1 180 ? -1.604 0.579 -5.372 1.00 93.50 180 ALA A N 1
ATOM 1368 C CA . ALA A 1 180 ? -2.805 0.749 -6.191 1.00 93.50 180 ALA A CA 1
ATOM 1369 C C . ALA A 1 180 ? -2.428 1.341 -7.558 1.00 93.50 180 ALA A C 1
ATOM 1371 O O . ALA A 1 180 ? -1.659 2.297 -7.621 1.00 93.50 180 ALA A O 1
ATOM 1372 N N . TYR A 1 181 ? -2.951 0.801 -8.663 1.00 91.31 181 TYR A N 1
ATOM 1373 C CA . TYR A 1 181 ? -2.615 1.251 -10.022 1.00 91.31 181 TYR A CA 1
ATOM 1374 C C . TYR A 1 181 ? -3.825 1.821 -10.763 1.00 91.31 181 TYR A C 1
ATOM 1376 O O . TYR A 1 181 ? -4.826 1.126 -10.942 1.00 91.31 181 TYR A O 1
ATOM 1384 N N . ASP A 1 182 ? -3.713 3.060 -11.248 1.00 90.25 182 ASP A N 1
ATOM 1385 C CA . ASP A 1 182 ? -4.693 3.627 -12.174 1.00 90.25 182 ASP A CA 1
ATOM 1386 C C . ASP A 1 182 ? -4.279 3.373 -13.629 1.00 90.25 182 ASP A C 1
ATOM 1388 O O . ASP A 1 182 ? -3.385 4.019 -14.181 1.00 90.25 182 ASP A O 1
ATOM 1392 N N . ALA A 1 183 ? -5.010 2.473 -14.285 1.00 84.19 183 ALA A N 1
ATOM 1393 C CA . ALA A 1 183 ? -4.829 2.146 -15.696 1.00 84.19 183 ALA A CA 1
ATOM 1394 C C . ALA A 1 183 ? -5.195 3.285 -16.672 1.00 84.19 183 ALA A C 1
ATOM 1396 O O . ALA A 1 183 ? -4.927 3.154 -17.866 1.00 84.19 183 ALA A O 1
ATOM 1397 N N . LYS A 1 184 ? -5.815 4.383 -16.211 1.00 86.50 184 LYS A N 1
ATOM 1398 C CA . LYS A 1 184 ? -6.146 5.551 -17.051 1.00 86.50 184 LYS A CA 1
ATOM 1399 C C . LYS A 1 184 ? -4.972 6.525 -17.162 1.00 86.50 184 LYS A C 1
ATOM 1401 O O . LYS A 1 184 ? -4.738 7.059 -18.242 1.00 86.50 184 LYS A O 1
ATOM 1406 N N . SER A 1 185 ? -4.254 6.765 -16.062 1.00 86.88 185 SER A N 1
ATOM 1407 C CA . SER A 1 185 ? -3.081 7.652 -16.004 1.00 86.88 185 SER A CA 1
ATOM 1408 C C . SER A 1 185 ? -1.736 6.929 -16.117 1.00 86.88 185 SER A C 1
ATOM 1410 O O . SER A 1 185 ? -0.735 7.572 -16.423 1.00 86.88 185 SER A O 1
ATOM 1412 N N . GLY A 1 186 ? -1.691 5.613 -15.882 1.00 87.31 186 GLY A N 1
ATOM 1413 C CA . GLY A 1 186 ? -0.446 4.836 -15.836 1.00 87.31 186 GLY A CA 1
ATOM 1414 C C . GLY A 1 186 ? 0.344 5.007 -14.533 1.00 87.31 186 GLY A C 1
ATOM 1415 O O . GLY A 1 186 ? 1.523 4.655 -14.478 1.00 87.31 186 GLY A O 1
ATOM 1416 N N . VAL A 1 187 ? -0.286 5.552 -13.488 1.00 91.12 187 VAL A N 1
ATOM 1417 C CA . VAL A 1 187 ? 0.354 5.861 -12.204 1.00 91.12 187 VAL A CA 1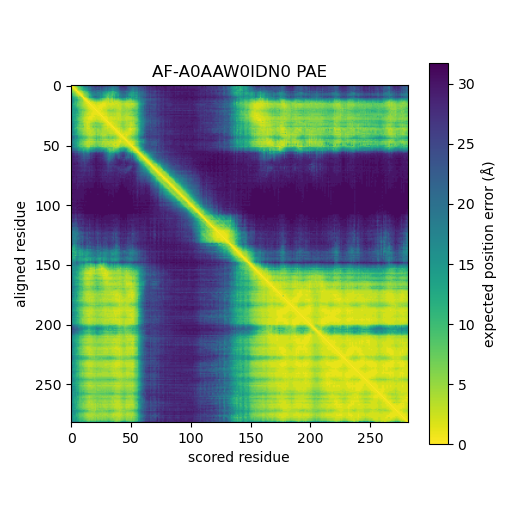
ATOM 1418 C C . VAL A 1 187 ? 0.100 4.753 -11.184 1.00 91.12 187 VAL A C 1
ATOM 1420 O O . VAL A 1 187 ? -1.040 4.352 -10.941 1.00 91.12 187 VAL A O 1
ATOM 1423 N N . ILE A 1 188 ? 1.176 4.298 -10.541 1.00 93.12 188 ILE A N 1
ATOM 1424 C CA . ILE A 1 188 ? 1.123 3.503 -9.311 1.00 93.12 188 ILE A CA 1
ATOM 1425 C C . ILE A 1 188 ? 1.131 4.466 -8.121 1.00 93.12 188 ILE A C 1
ATOM 1427 O O . ILE A 1 188 ? 1.922 5.406 -8.073 1.00 93.12 188 ILE A O 1
ATOM 1431 N N . TYR A 1 189 ? 0.287 4.209 -7.138 1.00 95.50 189 TYR A N 1
ATOM 1432 C CA . TYR A 1 189 ? 0.281 4.854 -5.833 1.00 95.50 189 TYR A CA 1
ATOM 1433 C C . TYR A 1 189 ? 0.853 3.862 -4.814 1.00 95.50 189 TYR A C 1
ATOM 1435 O O . TYR A 1 189 ? 0.621 2.661 -4.950 1.00 95.50 189 TYR A O 1
ATOM 1443 N N . THR A 1 190 ? 1.601 4.326 -3.809 1.00 96.25 190 THR A N 1
ATOM 1444 C CA . THR A 1 190 ? 2.110 3.465 -2.722 1.00 96.25 190 THR A CA 1
ATOM 1445 C C . THR A 1 190 ? 2.276 4.204 -1.393 1.00 96.25 190 THR A C 1
ATOM 1447 O O . THR A 1 190 ? 2.610 5.393 -1.369 1.00 96.25 190 THR A O 1
ATOM 1450 N N . GLY A 1 191 ? 2.041 3.500 -0.282 1.00 96.56 191 GLY A N 1
ATOM 1451 C CA . GLY A 1 191 ? 2.164 4.016 1.084 1.00 96.56 191 GLY A CA 1
ATOM 1452 C C . GLY A 1 191 ? 3.581 3.917 1.658 1.00 96.56 191 GLY A C 1
ATOM 1453 O O . GLY A 1 191 ? 4.104 2.819 1.826 1.00 96.56 191 GLY A O 1
ATOM 1454 N N . CYS A 1 192 ? 4.204 5.050 1.994 1.00 96.56 192 CYS A N 1
ATOM 1455 C CA . CYS A 1 192 ? 5.574 5.126 2.523 1.00 96.56 192 CYS A CA 1
ATOM 1456 C C . CYS A 1 192 ? 5.639 5.342 4.049 1.00 96.56 192 CYS A C 1
ATOM 1458 O O . CYS A 1 192 ? 4.692 5.796 4.696 1.00 96.56 192 CYS A O 1
ATOM 1460 N N . ALA A 1 193 ? 6.794 5.012 4.632 1.00 95.25 193 ALA A N 1
ATOM 1461 C CA . ALA A 1 193 ? 7.064 5.015 6.072 1.00 95.25 193 ALA A CA 1
ATOM 1462 C C . ALA A 1 193 ? 7.206 6.416 6.688 1.00 95.25 193 ALA A C 1
ATOM 1464 O O . ALA A 1 193 ? 7.201 6.560 7.906 1.00 95.25 193 ALA A O 1
ATOM 1465 N N . ASP A 1 194 ? 7.312 7.448 5.853 1.00 95.38 194 ASP A N 1
ATOM 1466 C CA . ASP A 1 194 ? 7.295 8.864 6.221 1.00 95.38 194 ASP A CA 1
ATOM 1467 C C . ASP A 1 194 ? 5.898 9.505 6.046 1.00 95.38 194 ASP A C 1
ATOM 1469 O O . ASP A 1 194 ? 5.763 10.727 5.938 1.00 95.38 194 ASP A O 1
ATOM 1473 N N . GLY A 1 195 ? 4.850 8.674 6.000 1.00 96.94 195 GLY A N 1
ATOM 1474 C CA . GLY A 1 195 ? 3.438 9.070 5.949 1.00 96.94 195 GLY A CA 1
ATOM 1475 C C . GLY A 1 195 ? 2.944 9.555 4.587 1.00 96.94 195 GLY A C 1
ATOM 1476 O O . GLY A 1 195 ? 1.764 9.895 4.447 1.00 96.94 195 GLY A O 1
ATOM 1477 N N . TRP A 1 196 ? 3.820 9.588 3.580 1.00 98.19 196 TRP A N 1
ATOM 1478 C CA . TRP A 1 196 ? 3.469 9.974 2.218 1.00 98.19 196 TRP A CA 1
ATOM 1479 C C . TRP A 1 196 ? 2.840 8.822 1.438 1.00 98.19 196 TRP A C 1
ATOM 1481 O O . TRP A 1 196 ? 3.376 7.718 1.380 1.00 98.19 196 TRP A O 1
ATOM 1491 N N . ILE A 1 197 ? 1.751 9.129 0.745 1.00 97.94 197 ILE A N 1
ATOM 1492 C CA . ILE A 1 197 ? 1.311 8.403 -0.440 1.00 97.94 197 ILE A CA 1
ATOM 1493 C C . ILE A 1 197 ? 2.118 8.980 -1.604 1.00 97.94 197 ILE A C 1
ATOM 1495 O O . ILE A 1 197 ? 1.983 10.161 -1.947 1.00 97.94 197 ILE A O 1
ATOM 1499 N N . SER A 1 198 ? 2.997 8.163 -2.177 1.00 96.88 198 SER A N 1
ATOM 1500 C CA . SER A 1 198 ? 3.795 8.543 -3.345 1.00 96.88 198 SER A CA 1
ATOM 1501 C C . SER A 1 198 ? 3.127 8.079 -4.632 1.00 96.88 198 SER A C 1
ATOM 1503 O O . SER A 1 198 ? 2.586 6.975 -4.686 1.00 96.88 198 SER A O 1
ATOM 1505 N N . ARG A 1 199 ? 3.200 8.915 -5.670 1.00 95.69 199 ARG A N 1
ATOM 1506 C CA . ARG A 1 199 ? 2.880 8.558 -7.054 1.00 95.69 199 ARG A CA 1
ATOM 1507 C C . ARG A 1 199 ? 4.151 8.118 -7.766 1.00 95.69 199 ARG A C 1
ATOM 1509 O O . ARG A 1 199 ? 5.218 8.693 -7.560 1.00 95.69 199 ARG A O 1
ATOM 1516 N N . VAL A 1 200 ? 4.028 7.098 -8.600 1.00 93.12 200 VAL A N 1
ATOM 1517 C CA . VAL A 1 200 ? 5.108 6.514 -9.388 1.00 93.12 200 VAL A CA 1
ATOM 1518 C C . VAL A 1 200 ? 4.591 6.313 -10.806 1.00 93.12 200 VAL A C 1
ATOM 1520 O O . VAL A 1 200 ? 3.828 5.385 -11.080 1.00 93.12 200 VAL A O 1
ATOM 1523 N N . THR A 1 201 ? 4.987 7.199 -11.715 1.00 90.25 201 THR A N 1
ATOM 1524 C CA . THR A 1 201 ? 4.705 7.043 -13.146 1.00 90.25 201 THR A CA 1
ATOM 1525 C C . THR A 1 201 ? 5.689 6.032 -13.720 1.00 90.25 201 THR A C 1
ATOM 1527 O O . THR A 1 201 ? 6.900 6.231 -13.604 1.00 90.25 201 THR A O 1
ATOM 1530 N N . VAL A 1 202 ? 5.184 4.961 -14.336 1.00 76.75 202 VAL A N 1
ATOM 1531 C CA . VAL A 1 202 ? 6.008 3.917 -14.964 1.00 76.75 202 VAL A CA 1
ATOM 1532 C C . VAL A 1 202 ? 5.816 3.956 -16.477 1.00 76.75 202 VAL A C 1
ATOM 1534 O O . VAL A 1 202 ? 4.711 3.765 -16.979 1.00 76.75 202 VAL A O 1
ATOM 1537 N N . ASN A 1 203 ? 6.913 4.218 -17.186 1.00 75.62 203 ASN A N 1
ATOM 1538 C CA . ASN A 1 203 ? 7.000 4.204 -18.646 1.00 75.62 203 ASN A CA 1
ATOM 1539 C C . ASN A 1 203 ? 7.486 2.819 -19.134 1.00 75.62 203 ASN A C 1
ATOM 1541 O O . ASN A 1 203 ? 7.469 1.852 -18.377 1.00 75.62 203 ASN A O 1
ATOM 1545 N N . GLU A 1 204 ? 7.941 2.701 -20.387 1.00 71.44 204 GLU A N 1
ATOM 1546 C CA . GLU A 1 204 ? 8.449 1.432 -20.952 1.00 71.44 204 GLU A CA 1
ATOM 1547 C C . GLU A 1 204 ? 9.736 0.902 -20.274 1.00 71.44 204 GLU A C 1
ATOM 1549 O O . GLU A 1 204 ? 10.114 -0.246 -20.499 1.00 71.44 204 GLU A O 1
ATOM 1554 N N . SER A 1 205 ? 10.392 1.709 -19.430 1.00 72.62 205 SER A N 1
ATOM 1555 C CA . SER A 1 205 ? 11.538 1.326 -18.596 1.00 72.62 205 SER A CA 1
ATOM 1556 C C . SER A 1 205 ? 11.444 1.958 -17.205 1.00 72.62 205 SER A C 1
ATOM 1558 O O . SER A 1 205 ? 10.997 3.099 -17.054 1.00 72.62 205 SER A O 1
ATOM 1560 N N . ALA A 1 206 ? 11.943 1.259 -16.182 1.00 73.88 206 ALA A N 1
ATOM 1561 C CA . ALA A 1 206 ? 12.120 1.804 -14.836 1.00 73.88 206 ALA A CA 1
ATOM 1562 C C . ALA A 1 206 ? 13.102 2.988 -14.786 1.00 73.88 206 ALA A C 1
ATOM 1564 O O . ALA A 1 206 ? 13.005 3.813 -13.875 1.00 73.88 206 ALA A O 1
ATOM 1565 N N . ALA A 1 207 ? 14.022 3.108 -15.751 1.00 74.12 207 ALA A N 1
ATOM 1566 C CA . ALA A 1 207 ? 14.954 4.235 -15.834 1.00 74.12 207 ALA A CA 1
ATOM 1567 C C . ALA A 1 207 ? 14.239 5.576 -16.090 1.00 74.12 207 ALA A C 1
ATOM 1569 O O . ALA A 1 207 ? 14.685 6.609 -15.596 1.00 74.12 207 ALA A O 1
ATOM 1570 N N . ASP A 1 208 ? 13.103 5.538 -16.792 1.00 80.56 208 ASP A N 1
ATOM 1571 C CA . ASP A 1 208 ? 12.250 6.692 -17.090 1.00 80.56 208 ASP A CA 1
ATOM 1572 C C . ASP A 1 208 ? 11.108 6.859 -16.064 1.00 80.56 208 ASP A C 1
ATOM 1574 O O . ASP A 1 208 ? 10.133 7.570 -16.323 1.00 80.56 208 ASP A O 1
ATOM 1578 N N . SER A 1 209 ? 11.181 6.182 -14.910 1.00 85.62 209 SER A N 1
ATOM 1579 C CA . SER A 1 209 ? 10.160 6.291 -13.862 1.00 85.62 209 SER A CA 1
ATOM 1580 C C . SER A 1 209 ? 10.290 7.585 -13.054 1.00 85.62 209 SER A C 1
ATOM 1582 O O . SER A 1 209 ? 11.388 8.031 -12.717 1.00 85.62 209 SER A O 1
ATOM 1584 N N . VAL A 1 210 ? 9.151 8.190 -12.709 1.00 91.38 210 VAL A N 1
ATOM 1585 C CA . VAL A 1 210 ? 9.102 9.433 -11.921 1.00 91.38 210 VAL A CA 1
ATOM 1586 C C . VAL A 1 210 ? 8.388 9.167 -10.606 1.00 91.38 210 VAL A C 1
ATOM 1588 O O . VAL A 1 210 ? 7.214 8.805 -10.607 1.00 91.38 210 VAL A O 1
ATOM 1591 N N . VAL A 1 211 ? 9.098 9.368 -9.492 1.00 93.69 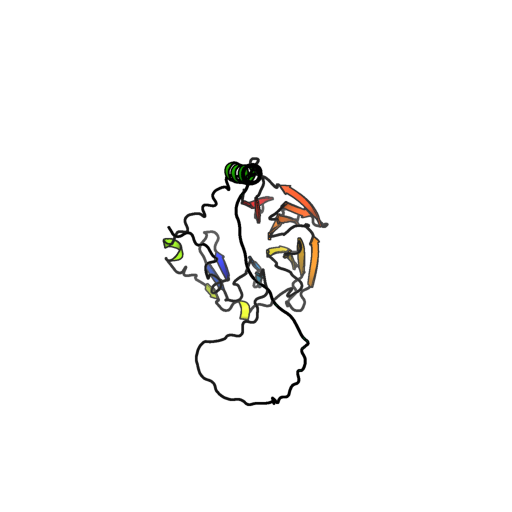211 VAL A N 1
ATOM 1592 C CA . VAL A 1 211 ? 8.538 9.306 -8.135 1.00 93.69 211 VAL A CA 1
ATOM 1593 C C . VAL A 1 211 ? 8.209 10.713 -7.646 1.00 93.69 211 VAL A C 1
ATOM 1595 O O . VAL A 1 211 ? 9.056 11.605 -7.663 1.00 93.69 211 VAL A O 1
ATOM 1598 N N . GLU A 1 212 ? 6.990 10.891 -7.157 1.00 95.69 212 GLU A N 1
ATOM 1599 C CA . GLU A 1 212 ? 6.460 12.134 -6.608 1.00 95.69 212 GLU A CA 1
ATOM 1600 C C . GLU A 1 212 ? 5.827 11.859 -5.238 1.00 95.69 212 GLU A C 1
ATOM 1602 O O . GLU A 1 212 ? 5.161 10.845 -5.042 1.00 95.69 212 GLU A O 1
ATOM 1607 N N . LYS A 1 213 ? 5.981 12.785 -4.289 1.00 96.75 213 LYS A N 1
ATOM 1608 C CA . LYS A 1 213 ? 5.267 12.752 -3.007 1.00 96.75 213 LYS A CA 1
ATOM 1609 C C . LYS A 1 213 ? 3.973 13.551 -3.145 1.00 96.75 213 LYS A C 1
ATOM 1611 O O . LYS A 1 213 ? 4.033 14.769 -3.282 1.00 96.75 213 LYS A O 1
ATOM 1616 N N . TRP A 1 214 ? 2.827 12.868 -3.157 1.00 97.31 214 TRP A N 1
ATOM 1617 C CA . TRP A 1 214 ? 1.541 13.472 -3.527 1.00 97.31 214 TRP A CA 1
ATOM 1618 C C . TRP A 1 214 ? 0.749 13.970 -2.313 1.00 97.31 214 TRP A C 1
ATOM 1620 O O . TRP A 1 214 ? 0.469 15.161 -2.217 1.00 97.31 214 TRP A O 1
ATOM 1630 N N . VAL A 1 215 ? 0.433 13.086 -1.363 1.00 98.12 215 VAL A N 1
ATOM 1631 C CA . VAL A 1 215 ? -0.349 13.415 -0.155 1.00 98.12 215 VAL A CA 1
ATOM 1632 C C . VAL A 1 215 ? 0.364 12.870 1.073 1.00 98.12 215 VAL A C 1
ATOM 1634 O O . VAL A 1 215 ? 0.783 11.716 1.070 1.00 98.12 215 VAL A O 1
ATOM 1637 N N . ASN A 1 216 ? 0.487 13.663 2.139 1.00 98.00 216 ASN A N 1
ATOM 1638 C CA . ASN A 1 216 ? 0.935 13.162 3.436 1.00 98.00 216 ASN A CA 1
ATOM 1639 C C . ASN A 1 216 ? -0.274 12.966 4.358 1.00 98.00 216 ASN A C 1
ATOM 1641 O O . ASN A 1 216 ? -0.997 13.912 4.655 1.00 98.00 216 ASN A O 1
ATOM 1645 N N . THR A 1 217 ? -0.475 11.737 4.825 1.00 97.56 217 THR A N 1
ATOM 1646 C CA . THR A 1 217 ? -1.554 11.376 5.764 1.00 97.56 217 THR A CA 1
ATOM 1647 C C . THR A 1 217 ? -1.245 11.777 7.209 1.00 97.56 217 THR A C 1
ATOM 1649 O O . THR A 1 217 ? -2.120 11.735 8.077 1.00 97.56 217 THR A O 1
ATOM 1652 N N . GLY A 1 218 ? 0.011 12.125 7.505 1.00 96.88 218 GLY A N 1
ATOM 1653 C CA . GLY A 1 218 ? 0.539 12.322 8.852 1.00 96.88 218 GLY A CA 1
ATOM 1654 C C . GLY A 1 218 ? 0.517 11.054 9.709 1.00 96.88 218 GLY A C 1
ATOM 1655 O O . GLY A 1 218 ? 0.382 11.182 10.923 1.00 96.88 218 GLY A O 1
ATOM 1656 N N . GLY A 1 219 ? 0.512 9.869 9.092 1.00 96.25 219 GLY A N 1
ATOM 1657 C CA . GLY A 1 219 ? 0.479 8.557 9.746 1.00 96.25 219 GLY A CA 1
ATOM 1658 C C . GLY A 1 219 ? 1.398 7.561 9.034 1.00 96.25 219 GLY A C 1
ATOM 1659 O O . GLY A 1 219 ? 2.517 7.917 8.659 1.00 96.25 219 GLY A O 1
ATOM 1660 N N . ARG A 1 220 ? 0.936 6.328 8.822 1.00 97.12 220 ARG A N 1
ATOM 1661 C CA . ARG A 1 220 ? 1.687 5.243 8.172 1.00 97.12 220 ARG A CA 1
ATOM 1662 C C . ARG A 1 220 ? 0.766 4.446 7.237 1.00 97.12 220 ARG A C 1
ATOM 1664 O O . ARG A 1 220 ? 0.301 3.385 7.626 1.00 97.12 220 ARG A O 1
ATOM 1671 N N . PRO A 1 221 ? 0.526 4.891 5.991 1.00 97.69 221 PRO A N 1
ATOM 1672 C CA . PRO A 1 221 ? -0.276 4.129 5.036 1.00 97.69 221 PRO A CA 1
ATOM 1673 C C . PRO A 1 221 ? 0.313 2.724 4.830 1.00 97.69 221 PRO A C 1
ATOM 1675 O O . PRO A 1 221 ? 1.468 2.604 4.407 1.00 97.69 221 PRO A O 1
ATOM 1678 N N . LEU A 1 222 ? -0.462 1.689 5.173 1.00 96.56 222 LEU A N 1
ATOM 1679 C CA . LEU A 1 222 ? -0.086 0.277 5.031 1.00 96.56 222 LEU A CA 1
ATOM 1680 C C . LEU A 1 222 ? -0.805 -0.360 3.841 1.00 96.56 222 LEU A C 1
ATOM 1682 O O . LEU A 1 222 ? -0.136 -0.803 2.916 1.00 96.56 222 LEU A O 1
ATOM 1686 N N . GLY A 1 223 ? -2.142 -0.353 3.843 1.00 96.81 223 GLY A N 1
ATOM 1687 C CA . GLY A 1 223 ? -2.987 -0.831 2.740 1.00 96.81 223 GLY A CA 1
ATOM 1688 C C . GLY A 1 223 ? -3.587 0.324 1.938 1.00 96.81 223 GLY A C 1
ATOM 1689 O O . GLY A 1 223 ? -3.940 1.341 2.541 1.00 96.81 223 GLY A O 1
ATOM 1690 N N . ILE A 1 224 ? -3.750 0.181 0.618 1.00 97.38 224 ILE A N 1
ATOM 1691 C CA . ILE A 1 224 ? -4.397 1.195 -0.236 1.00 97.38 224 ILE A CA 1
ATOM 1692 C C . ILE A 1 224 ? -5.218 0.574 -1.376 1.00 97.38 224 ILE A C 1
ATOM 1694 O O . ILE A 1 224 ? -4.763 -0.323 -2.075 1.00 97.38 224 ILE A O 1
ATOM 1698 N N . GLY A 1 225 ? -6.406 1.119 -1.637 1.00 95.94 225 GLY A N 1
ATOM 1699 C CA . GLY A 1 225 ? -7.269 0.681 -2.739 1.00 95.94 225 GLY A CA 1
ATOM 1700 C C . GLY A 1 225 ? -8.059 1.834 -3.350 1.00 95.94 225 GLY A C 1
ATOM 1701 O O . GLY A 1 225 ? -8.366 2.809 -2.668 1.00 95.94 225 GLY A O 1
ATOM 1702 N N . PHE A 1 226 ? -8.402 1.745 -4.636 1.00 95.69 226 PHE A N 1
ATOM 1703 C CA . PHE A 1 226 ? -9.237 2.762 -5.282 1.00 95.69 226 PHE A CA 1
ATOM 1704 C C . PHE A 1 226 ? -10.702 2.632 -4.862 1.00 95.69 226 PHE A C 1
ATOM 1706 O O . PHE A 1 226 ? -11.318 1.581 -5.033 1.00 95.69 226 PHE A O 1
ATOM 1713 N N . GLY A 1 227 ? -11.268 3.725 -4.359 1.00 94.31 227 GLY A N 1
ATOM 1714 C CA . GLY A 1 227 ? -12.698 3.858 -4.133 1.00 94.31 227 GLY A CA 1
ATOM 1715 C C . GLY A 1 227 ? -13.489 4.019 -5.436 1.00 94.31 227 GLY A C 1
ATOM 1716 O O . GLY A 1 227 ? -12.944 4.190 -6.532 1.00 94.31 227 GLY A O 1
ATOM 1717 N N . HIS A 1 228 ? -14.817 3.953 -5.322 1.00 90.06 228 HIS A N 1
ATOM 1718 C CA . HIS A 1 228 ? -15.725 3.922 -6.474 1.00 90.06 228 HIS A CA 1
ATOM 1719 C C . HIS A 1 228 ? -15.751 5.239 -7.281 1.00 90.06 228 HIS A C 1
ATOM 1721 O O . HIS A 1 228 ? -16.136 5.253 -8.451 1.00 90.06 228 HIS A O 1
ATOM 1727 N N . ASN A 1 229 ? -15.318 6.344 -6.675 1.00 88.56 229 ASN A N 1
ATOM 1728 C CA . ASN A 1 229 ? -15.293 7.697 -7.226 1.00 88.56 229 ASN A CA 1
ATOM 1729 C C . ASN A 1 229 ? -13.880 8.121 -7.691 1.00 88.56 229 ASN A C 1
ATOM 1731 O O . ASN A 1 229 ? -13.699 9.262 -8.126 1.00 88.56 229 ASN A O 1
ATOM 1735 N N . ASN A 1 230 ? -12.904 7.200 -7.700 1.00 88.06 230 ASN A N 1
ATOM 1736 C CA . ASN A 1 230 ? -11.461 7.420 -7.925 1.00 88.06 230 ASN A CA 1
ATOM 1737 C C . ASN A 1 230 ? -10.737 8.173 -6.781 1.00 88.06 230 ASN A C 1
ATOM 1739 O O . ASN A 1 230 ? -9.669 8.745 -6.991 1.00 88.06 230 ASN A O 1
ATOM 1743 N N . GLU A 1 231 ? -11.301 8.157 -5.576 1.00 94.94 231 GLU A N 1
ATOM 1744 C CA . GLU A 1 231 ? -10.574 8.366 -4.320 1.00 94.94 231 GLU A CA 1
ATOM 1745 C C . GLU A 1 231 ? -9.623 7.187 -4.027 1.00 94.94 231 GLU A C 1
ATOM 1747 O O . GLU A 1 231 ? -9.786 6.098 -4.582 1.00 94.94 231 GLU A O 1
ATOM 1752 N N . LEU A 1 232 ? -8.646 7.368 -3.135 1.00 97.25 232 LEU A N 1
ATOM 1753 C CA . LEU A 1 232 ? -7.960 6.252 -2.478 1.00 97.25 232 LEU A CA 1
ATOM 1754 C C . LEU A 1 232 ? -8.541 6.039 -1.083 1.00 97.25 232 LEU A C 1
ATOM 1756 O O . LEU A 1 232 ? -8.547 6.948 -0.257 1.00 97.25 232 LEU A O 1
ATOM 1760 N N . ILE A 1 233 ? -8.950 4.809 -0.800 1.00 98.25 233 ILE A N 1
ATOM 1761 C CA . ILE A 1 233 ? -9.184 4.337 0.559 1.00 98.25 233 ILE A CA 1
ATOM 1762 C C . ILE A 1 233 ? -7.848 3.836 1.113 1.00 98.25 233 ILE A C 1
ATOM 1764 O O . ILE A 1 233 ? -7.112 3.131 0.420 1.00 98.25 233 ILE A O 1
ATOM 1768 N N . VAL A 1 234 ? -7.524 4.206 2.350 1.00 98.38 234 VAL A N 1
ATOM 1769 C CA . VAL A 1 234 ? -6.219 3.943 2.973 1.00 98.38 234 VAL A CA 1
ATOM 1770 C C . VAL A 1 234 ? -6.410 3.306 4.345 1.00 98.38 234 VAL A C 1
ATOM 1772 O O . VAL A 1 234 ? -7.144 3.833 5.179 1.00 98.38 234 VAL A O 1
ATOM 1775 N N . ALA A 1 235 ? -5.721 2.196 4.592 1.00 98.31 235 ALA A N 1
ATOM 1776 C CA . ALA A 1 235 ? -5.589 1.585 5.909 1.00 98.31 235 ALA A CA 1
ATOM 1777 C C . ALA A 1 235 ? -4.347 2.148 6.621 1.00 98.31 235 ALA A C 1
ATOM 1779 O O . ALA A 1 235 ? -3.220 1.983 6.140 1.00 98.31 235 ALA A O 1
ATOM 1780 N N . ASP A 1 236 ? -4.564 2.813 7.756 1.00 98.19 236 ASP A N 1
ATOM 1781 C CA . ASP A 1 236 ? -3.533 3.395 8.615 1.00 98.19 236 ASP A CA 1
ATOM 1782 C C . ASP A 1 236 ? -3.558 2.744 10.020 1.00 98.19 236 ASP A C 1
ATOM 1784 O O . ASP A 1 236 ? -4.625 2.635 10.639 1.00 98.19 236 ASP A O 1
ATOM 1788 N N . PRO A 1 237 ? -2.401 2.321 10.565 1.00 96.31 237 PRO A N 1
ATOM 1789 C CA . PRO A 1 237 ? -2.320 1.552 11.799 1.00 96.31 237 PRO A CA 1
ATOM 1790 C C . PRO A 1 237 ? -2.622 2.376 13.052 1.00 96.31 237 PRO A C 1
ATOM 1792 O O . PRO A 1 237 ? -2.963 1.794 14.075 1.00 96.31 237 PRO A O 1
ATOM 1795 N N . GLU A 1 238 ? -2.517 3.703 12.999 1.00 94.56 238 GLU A N 1
ATOM 1796 C CA . GLU A 1 238 ? -2.792 4.581 14.144 1.00 94.56 238 GLU A CA 1
ATOM 1797 C C . GLU A 1 238 ? -4.106 5.355 13.981 1.00 94.56 238 GLU A C 1
ATOM 1799 O O . GLU A 1 238 ? -4.692 5.782 14.976 1.00 94.56 238 GLU A O 1
ATOM 1804 N N . LYS A 1 239 ? -4.579 5.544 12.741 1.00 97.25 239 LYS A N 1
ATOM 1805 C CA . LYS A 1 239 ? -5.745 6.388 12.419 1.00 97.25 239 LYS A CA 1
ATOM 1806 C C . LYS A 1 239 ? -6.975 5.630 11.933 1.00 97.25 239 LYS A C 1
ATOM 1808 O O . LYS A 1 239 ? -8.038 6.235 11.848 1.00 97.25 239 LYS A O 1
ATOM 1813 N N . GLY A 1 240 ? -6.853 4.346 11.607 1.00 97.56 240 GLY A N 1
ATOM 1814 C CA . GLY A 1 240 ? -7.954 3.553 11.068 1.00 97.56 240 GLY A CA 1
ATOM 1815 C C . GLY A 1 240 ? -8.092 3.674 9.552 1.00 97.56 240 GLY A C 1
ATOM 1816 O O . GLY A 1 240 ? -7.106 3.640 8.817 1.00 97.56 240 GLY A O 1
ATOM 1817 N N . LEU A 1 241 ? -9.329 3.766 9.072 1.00 98.12 241 LEU A N 1
ATOM 1818 C CA . LEU A 1 241 ? -9.663 3.800 7.653 1.00 98.12 241 LEU A CA 1
ATOM 1819 C C . LEU A 1 241 ? -9.850 5.247 7.179 1.00 98.12 241 LEU A C 1
ATOM 1821 O O . LEU A 1 241 ? -10.750 5.947 7.649 1.00 98.12 241 LEU A O 1
ATOM 1825 N N . LEU A 1 242 ? -9.030 5.689 6.228 1.00 98.50 242 LEU A N 1
ATOM 1826 C CA . LEU A 1 242 ? -9.042 7.049 5.683 1.00 98.50 242 LEU A CA 1
ATOM 1827 C C . LEU A 1 242 ? -9.567 7.080 4.240 1.00 98.50 242 LEU A C 1
ATOM 1829 O O . LEU A 1 242 ? -9.357 6.145 3.468 1.00 98.50 242 LEU A O 1
ATOM 1833 N N . ASN A 1 243 ? -10.193 8.195 3.872 1.00 98.06 243 ASN A N 1
ATOM 1834 C CA . ASN A 1 243 ? -10.479 8.603 2.498 1.00 98.06 243 ASN A CA 1
ATOM 1835 C C . ASN A 1 243 ? -9.428 9.633 2.060 1.00 98.06 243 ASN A C 1
ATOM 1837 O O . ASN A 1 243 ? -9.154 10.583 2.795 1.00 98.06 243 ASN A O 1
ATOM 1841 N N . VAL A 1 244 ? -8.859 9.473 0.867 1.00 98.19 244 VAL A N 1
ATOM 1842 C CA . VAL A 1 244 ? -7.964 10.444 0.231 1.00 98.19 244 VAL A CA 1
ATOM 1843 C C . VAL A 1 244 ? -8.510 10.797 -1.147 1.00 98.19 244 VAL A C 1
ATOM 1845 O O . VAL A 1 244 ? -8.462 10.009 -2.092 1.00 98.19 244 VAL A O 1
ATOM 1848 N N . THR A 1 245 ? -9.042 12.007 -1.251 1.00 96.06 245 THR A N 1
ATOM 1849 C CA . THR A 1 245 ? -9.673 12.542 -2.466 1.00 96.06 245 THR A CA 1
ATOM 1850 C C . THR A 1 245 ? -8.665 12.803 -3.594 1.00 96.06 245 THR A C 1
ATOM 1852 O O . THR A 1 245 ? -7.456 12.898 -3.372 1.00 96.06 245 THR A O 1
ATOM 1855 N N . ALA A 1 246 ? -9.157 12.975 -4.825 1.00 91.38 246 ALA A N 1
ATOM 1856 C CA . ALA A 1 246 ? -8.315 13.255 -5.993 1.00 91.38 246 ALA A CA 1
ATOM 1857 C C . ALA A 1 246 ? -7.583 14.618 -5.931 1.00 91.38 246 ALA A C 1
ATOM 1859 O O . ALA A 1 246 ? -6.539 14.778 -6.566 1.00 91.38 246 ALA A O 1
ATOM 1860 N N . ASP A 1 247 ? -8.092 15.584 -5.161 1.00 92.25 247 ASP A N 1
ATOM 1861 C CA . ASP A 1 247 ? -7.429 16.857 -4.841 1.00 92.25 247 ASP A CA 1
ATOM 1862 C C . ASP A 1 247 ? -6.509 16.784 -3.604 1.00 92.25 247 ASP A C 1
ATOM 1864 O O . ASP A 1 247 ? -5.751 17.718 -3.347 1.00 92.25 247 ASP A O 1
ATOM 1868 N N . GLY A 1 248 ? -6.493 15.650 -2.895 1.00 94.56 248 GLY A N 1
ATOM 1869 C CA . GLY A 1 248 ? -5.550 15.353 -1.816 1.00 94.56 248 GLY A CA 1
ATOM 1870 C C . GLY A 1 248 ? -6.022 15.707 -0.403 1.00 94.56 248 GLY A C 1
ATOM 1871 O O . GLY A 1 248 ? -5.219 15.664 0.530 1.00 94.56 248 GLY A O 1
ATOM 1872 N N . LEU A 1 249 ? -7.306 16.029 -0.215 1.00 96.94 249 LEU A N 1
ATOM 1873 C CA . LEU A 1 249 ? -7.926 16.094 1.112 1.00 96.94 249 LEU A CA 1
ATOM 1874 C C . LEU A 1 249 ? -7.957 14.694 1.745 1.00 96.94 249 LEU A C 1
ATOM 1876 O O . LEU A 1 249 ? -8.383 13.737 1.095 1.00 96.94 249 LEU A O 1
ATOM 1880 N N . VAL A 1 250 ? -7.533 14.605 3.010 1.00 98.31 250 VAL A N 1
ATOM 1881 C CA . VAL A 1 250 ? -7.533 13.383 3.828 1.00 98.31 250 VAL A CA 1
ATOM 1882 C C . VAL A 1 250 ? -8.648 13.475 4.869 1.00 98.31 250 VAL A C 1
ATOM 1884 O O . VAL A 1 250 ? -8.649 14.390 5.694 1.00 98.31 250 VAL A O 1
ATOM 1887 N N . GLU A 1 251 ? -9.570 12.519 4.854 1.00 98.00 251 GLU A N 1
ATOM 1888 C CA . GLU A 1 251 ? -10.717 12.434 5.763 1.00 98.00 251 GLU A CA 1
ATOM 1889 C C . GLU A 1 251 ? -10.718 11.088 6.505 1.00 98.00 251 GLU A C 1
ATOM 1891 O O . GLU A 1 251 ? -10.239 10.081 5.985 1.00 98.00 251 GLU A O 1
ATOM 1896 N N . LEU A 1 252 ? -11.277 11.046 7.717 1.00 98.06 252 LEU A N 1
ATOM 1897 C CA . LEU A 1 252 ? -11.483 9.799 8.460 1.00 98.06 252 LEU A CA 1
ATOM 1898 C C . LEU A 1 252 ? -12.829 9.175 8.065 1.00 98.06 252 LEU A C 1
ATOM 1900 O O . LEU A 1 252 ? -13.861 9.830 8.200 1.00 98.06 252 LEU A O 1
ATOM 1904 N N . LEU A 1 253 ? -12.824 7.912 7.628 1.00 97.31 253 LEU A N 1
ATOM 1905 C CA . LEU A 1 253 ? -14.046 7.134 7.388 1.00 97.31 253 LEU A CA 1
ATOM 1906 C C . LEU A 1 253 ? -14.502 6.417 8.660 1.00 97.31 253 LEU A C 1
ATOM 1908 O O . LEU A 1 253 ? -15.672 6.504 9.025 1.00 97.31 253 LEU A O 1
ATOM 1912 N N . THR A 1 254 ? -13.589 5.713 9.337 1.00 97.25 254 THR A N 1
ATOM 1913 C CA . THR A 1 254 ? -13.834 5.118 10.660 1.00 97.25 254 THR A CA 1
ATOM 1914 C C . THR A 1 254 ? -12.533 4.701 11.354 1.00 97.25 254 THR A C 1
ATOM 1916 O O . THR A 1 254 ? -11.599 4.227 10.709 1.00 97.25 254 THR A O 1
ATOM 1919 N N . ASP A 1 255 ? -12.493 4.842 12.678 1.00 97.38 255 ASP A N 1
ATOM 1920 C CA . ASP A 1 255 ? -11.473 4.307 13.585 1.00 97.38 255 ASP A CA 1
ATOM 1921 C C . ASP A 1 255 ? -12.051 3.297 14.609 1.00 97.38 255 ASP A C 1
ATOM 1923 O O . ASP A 1 255 ? -11.356 2.905 15.549 1.00 97.38 255 ASP A O 1
ATOM 1927 N N . GLU A 1 256 ? -13.312 2.868 14.454 1.00 96.06 256 GLU A N 1
ATOM 1928 C CA . GLU A 1 256 ? -13.979 1.899 15.340 1.00 96.06 256 GLU A CA 1
ATOM 1929 C C . GLU A 1 256 ? -15.015 0.989 14.648 1.00 96.06 256 GLU A C 1
ATOM 1931 O O . GLU A 1 256 ? -15.583 1.307 13.600 1.00 96.06 256 GLU A O 1
ATOM 1936 N N . ALA A 1 257 ? -15.298 -0.155 15.276 1.00 92.94 257 ALA A N 1
ATOM 1937 C CA . ALA A 1 257 ? -16.425 -1.032 14.953 1.00 92.94 257 ALA A CA 1
ATOM 1938 C C . ALA A 1 257 ? -17.042 -1.592 16.245 1.00 92.94 257 ALA A C 1
ATOM 1940 O O . ALA A 1 257 ? -16.323 -1.913 17.189 1.00 92.94 257 ALA A O 1
ATOM 1941 N N . ASP A 1 258 ? -18.374 -1.679 16.310 1.00 93.88 258 ASP A N 1
ATOM 1942 C CA . ASP A 1 258 ? -19.133 -2.142 17.488 1.00 93.88 258 ASP A CA 1
ATOM 1943 C C . ASP A 1 258 ? -18.711 -1.480 18.825 1.00 93.88 258 ASP A C 1
ATOM 1945 O O . ASP A 1 258 ? -18.746 -2.096 19.891 1.00 93.88 258 ASP A O 1
ATOM 1949 N N . GLY A 1 259 ? -18.299 -0.206 18.771 1.00 93.25 259 GLY A N 1
ATOM 1950 C CA . GLY A 1 259 ? -17.820 0.573 19.922 1.00 93.25 259 GLY A CA 1
ATOM 1951 C C . GLY A 1 259 ? -16.388 0.257 20.380 1.00 93.25 259 GLY A C 1
ATOM 1952 O O . GLY A 1 259 ? -15.962 0.751 21.425 1.00 93.25 259 GLY A O 1
ATOM 1953 N N . GLN A 1 260 ? -15.638 -0.552 19.627 1.00 93.06 260 GLN A N 1
ATOM 1954 C CA . GLN A 1 260 ? -14.230 -0.870 19.875 1.00 93.06 260 GLN A CA 1
ATOM 1955 C C . GLN A 1 260 ? -13.340 -0.122 18.876 1.00 93.06 260 GLN A C 1
ATOM 1957 O O . GLN A 1 260 ? -13.486 -0.282 17.663 1.00 93.06 260 GLN A O 1
ATOM 1962 N N . LYS A 1 261 ? -12.412 0.694 19.392 1.00 94.81 261 LYS A N 1
ATOM 1963 C CA . LYS A 1 261 ? -11.394 1.391 18.590 1.00 94.81 261 LYS A CA 1
ATOM 1964 C C . LYS A 1 261 ? -10.422 0.393 17.965 1.00 94.81 261 LYS A C 1
ATOM 1966 O O . LYS A 1 261 ? -10.030 -0.576 18.614 1.00 94.81 261 LYS A O 1
ATOM 1971 N N . PHE A 1 262 ? -9.986 0.659 16.740 1.00 94.81 262 PHE A N 1
ATOM 1972 C CA . PHE A 1 262 ? -8.948 -0.141 16.096 1.00 94.81 262 PHE A CA 1
ATOM 1973 C C . PHE A 1 262 ? -7.593 0.074 16.794 1.00 94.81 262 PHE A C 1
ATOM 1975 O O . PHE A 1 262 ? -7.173 1.203 17.035 1.00 94.81 262 PHE A O 1
ATOM 1982 N N . LYS A 1 263 ? -6.895 -1.025 17.099 1.00 91.19 263 LYS A N 1
ATOM 1983 C CA . LYS A 1 263 ? -5.511 -1.051 17.607 1.00 91.19 263 LYS A CA 1
ATOM 1984 C C . LYS A 1 263 ? -4.476 -1.019 16.478 1.00 91.19 263 LYS A C 1
ATOM 1986 O O . LYS A 1 263 ? -3.360 -0.565 16.699 1.00 91.19 263 LYS A O 1
ATOM 1991 N N . THR A 1 264 ? -4.825 -1.555 15.306 1.00 92.94 264 THR A N 1
ATOM 1992 C CA . THR A 1 264 ? -4.114 -1.338 14.035 1.00 92.94 264 THR A CA 1
ATOM 1993 C C . THR A 1 264 ? -4.992 -1.746 12.851 1.00 92.94 264 THR A C 1
ATOM 1995 O O . THR A 1 264 ? -5.713 -2.739 12.941 1.00 92.94 264 THR A O 1
ATOM 1998 N N . THR A 1 265 ? -4.953 -0.974 11.763 1.00 95.75 265 THR A N 1
ATOM 1999 C CA . THR A 1 265 ? -5.637 -1.236 10.485 1.00 95.75 265 THR A CA 1
ATOM 2000 C C . THR A 1 265 ? -4.584 -1.284 9.383 1.00 95.75 265 THR A C 1
ATOM 2002 O O . THR A 1 265 ? -3.832 -0.328 9.213 1.00 95.75 265 THR A O 1
ATOM 2005 N N . ASP A 1 266 ? -4.478 -2.407 8.672 1.00 94.69 266 ASP A N 1
ATOM 2006 C CA . ASP A 1 266 ? -3.261 -2.740 7.913 1.00 94.69 266 ASP A CA 1
ATOM 2007 C C . ASP A 1 266 ? -3.490 -3.279 6.489 1.00 94.69 266 ASP A C 1
ATOM 2009 O O . ASP A 1 266 ? -2.525 -3.480 5.756 1.00 94.69 266 ASP A O 1
ATOM 2013 N N . ALA A 1 267 ? -4.741 -3.489 6.069 1.00 94.81 267 ALA A N 1
ATOM 2014 C CA . ALA A 1 267 ? -5.092 -3.808 4.682 1.00 94.81 267 ALA A CA 1
ATOM 2015 C C . ALA A 1 267 ? -6.494 -3.294 4.323 1.00 94.81 267 ALA A C 1
ATOM 2017 O O . ALA A 1 267 ? -7.375 -3.256 5.185 1.00 94.81 267 ALA A O 1
ATOM 2018 N N . VAL A 1 268 ? -6.711 -2.955 3.049 1.00 96.50 268 VAL A N 1
ATOM 2019 C CA . VAL A 1 268 ? -8.014 -2.562 2.491 1.00 96.50 268 VAL A CA 1
ATOM 2020 C C . VAL A 1 268 ? -8.149 -3.038 1.041 1.00 96.50 268 VAL A C 1
ATOM 2022 O O . VAL A 1 268 ? -7.174 -3.043 0.302 1.00 96.50 268 VAL A O 1
ATOM 2025 N N . ASP A 1 269 ? -9.358 -3.427 0.642 1.00 94.69 269 ASP A N 1
ATOM 2026 C CA . ASP A 1 269 ? -9.767 -3.721 -0.735 1.00 94.69 269 ASP A CA 1
ATOM 2027 C C . ASP A 1 269 ? -11.175 -3.142 -0.978 1.00 94.69 269 ASP A C 1
ATOM 2029 O O . ASP A 1 269 ? -11.958 -2.957 -0.038 1.00 94.69 269 ASP A O 1
ATOM 2033 N N . VAL A 1 270 ? -11.515 -2.828 -2.229 1.00 95.06 270 VAL A N 1
ATOM 2034 C CA . VAL A 1 270 ? -12.785 -2.183 -2.597 1.00 95.06 270 VAL A CA 1
ATOM 2035 C C . VAL A 1 270 ? -13.461 -2.947 -3.731 1.00 95.06 270 VAL A C 1
ATOM 2037 O O . VAL A 1 270 ? -13.003 -2.986 -4.873 1.00 95.06 270 VAL A O 1
ATOM 2040 N N . ALA A 1 271 ? -14.619 -3.530 -3.430 1.00 92.06 271 ALA A N 1
ATOM 2041 C CA . ALA A 1 271 ? -15.415 -4.240 -4.416 1.00 92.06 271 ALA A CA 1
ATOM 2042 C C . ALA A 1 271 ? -16.072 -3.278 -5.423 1.00 92.06 271 ALA A C 1
ATOM 2044 O O . ALA A 1 271 ? -16.369 -2.120 -5.134 1.00 92.06 271 ALA A O 1
ATOM 2045 N N . HIS A 1 272 ? -16.389 -3.794 -6.616 1.00 89.00 272 HIS A N 1
ATOM 2046 C CA . HIS A 1 272 ? -16.915 -3.008 -7.744 1.00 89.00 272 HIS A CA 1
ATOM 2047 C C . HIS A 1 272 ? -18.235 -2.261 -7.440 1.00 89.00 272 HIS A C 1
ATOM 2049 O O . HIS A 1 272 ? -18.580 -1.305 -8.130 1.00 89.00 272 HIS A O 1
ATOM 2055 N N . ASN A 1 273 ? -18.974 -2.691 -6.413 1.00 90.44 273 ASN A N 1
ATOM 2056 C CA . ASN A 1 273 ? -20.207 -2.067 -5.925 1.00 90.44 273 ASN A CA 1
ATOM 2057 C C . ASN A 1 273 ? -19.979 -0.978 -4.852 1.00 90.44 273 ASN A C 1
ATOM 2059 O O . ASN A 1 273 ? -20.952 -0.502 -4.274 1.00 90.44 273 ASN A O 1
ATOM 2063 N N . GLY A 1 274 ? -18.726 -0.620 -4.552 1.00 91.88 274 GLY A N 1
ATOM 2064 C CA . GLY A 1 274 ? -18.364 0.354 -3.519 1.00 91.88 274 GLY A CA 1
ATOM 2065 C C . GLY A 1 274 ? -18.314 -0.205 -2.092 1.00 91.88 274 GLY A C 1
ATOM 2066 O O . GLY A 1 274 ? -18.138 0.571 -1.157 1.00 91.88 274 GLY A O 1
ATOM 2067 N N . MET A 1 275 ? -18.454 -1.522 -1.887 1.00 94.94 275 MET A N 1
ATOM 2068 C CA . MET A 1 275 ? -18.210 -2.119 -0.568 1.00 94.94 275 MET A CA 1
ATOM 2069 C C . MET A 1 275 ? -16.710 -2.158 -0.269 1.00 94.94 275 MET A C 1
ATOM 2071 O O . MET A 1 275 ? -15.948 -2.793 -0.995 1.00 94.94 275 MET A O 1
ATOM 2075 N N . ILE A 1 276 ? -16.312 -1.513 0.826 1.00 96.06 276 ILE A N 1
ATOM 2076 C CA . ILE A 1 276 ? -14.940 -1.523 1.332 1.00 96.06 276 ILE A CA 1
ATOM 2077 C C . ILE A 1 276 ? -14.785 -2.694 2.308 1.00 96.06 276 ILE A C 1
ATOM 2079 O O . ILE A 1 276 ? -15.567 -2.831 3.250 1.00 96.06 276 ILE A O 1
ATOM 2083 N N . PHE A 1 277 ? -13.760 -3.514 2.101 1.00 95.69 277 PHE A N 1
ATOM 2084 C CA . PHE A 1 277 ? -13.330 -4.570 3.014 1.00 95.69 277 PHE A CA 1
ATOM 2085 C C . PHE A 1 277 ? -11.971 -4.179 3.590 1.00 95.69 277 PHE A C 1
ATOM 2087 O O . PHE A 1 277 ? -11.086 -3.773 2.846 1.00 95.69 277 PHE A O 1
ATOM 2094 N N . TYR A 1 278 ? -11.781 -4.289 4.901 1.00 95.06 278 TYR A N 1
ATOM 2095 C CA . TYR A 1 278 ? -10.526 -3.905 5.548 1.00 95.06 278 TYR A CA 1
ATOM 2096 C C . TYR A 1 278 ? -10.169 -4.856 6.687 1.00 95.06 278 TYR A C 1
ATOM 2098 O O . TYR A 1 278 ? -11.037 -5.506 7.274 1.00 95.06 278 TYR A O 1
ATOM 2106 N N . ARG A 1 279 ? -8.872 -4.952 6.988 1.00 94.19 279 ARG A N 1
ATOM 2107 C CA . ARG A 1 279 ? -8.346 -5.706 8.127 1.00 94.19 279 ARG A CA 1
ATOM 2108 C C . ARG A 1 279 ? -7.994 -4.733 9.243 1.00 94.19 279 ARG A C 1
ATOM 2110 O O . ARG A 1 279 ? -7.164 -3.848 9.056 1.00 94.19 279 ARG A O 1
ATOM 2117 N N . CYS A 1 280 ? -8.626 -4.925 10.394 1.00 89.81 280 CYS A N 1
ATOM 2118 C CA . CYS A 1 280 ? -8.325 -4.224 11.633 1.00 89.81 280 CYS A CA 1
ATOM 2119 C C . CYS A 1 280 ? -8.204 -5.216 12.796 1.00 89.81 280 CYS A C 1
ATOM 2121 O O . CYS A 1 280 ? -8.886 -6.242 12.835 1.00 89.81 280 CYS A O 1
ATOM 2123 N N . PHE A 1 281 ? -7.363 -4.876 13.762 1.00 89.06 281 PHE A N 1
ATOM 2124 C CA . PHE A 1 281 ? -7.256 -5.528 15.063 1.00 89.06 281 PHE A CA 1
ATOM 2125 C C . PHE A 1 281 ? -7.908 -4.614 16.107 1.00 89.06 281 PHE A C 1
ATOM 2127 O O . PHE A 1 281 ? -7.779 -3.393 16.008 1.00 89.06 281 PHE A O 1
ATOM 2134 N N . ILE A 1 282 ? -8.585 -5.196 17.098 1.00 83.56 282 ILE A N 1
ATOM 2135 C CA . ILE A 1 282 ? -9.355 -4.508 18.154 1.00 83.56 282 ILE A CA 1
ATOM 2136 C C . ILE A 1 282 ? -8.924 -4.944 19.549 1.00 83.56 282 ILE A C 1
ATOM 2138 O O . ILE A 1 282 ? -8.162 -5.928 19.685 1.00 83.56 282 ILE A O 1
#

InterPro domains:
  IPR011042 Six-bladed beta-propeller, TolB-like [G3DSA:2.120.10.30] (160-279)

Solvent-accessible surface area (backbone atoms only — not comparable to full-atom values): 17752 Å² total; per-residue (Å²): 135,88,80,80,92,63,87,74,92,57,41,73,67,13,57,48,74,44,60,49,99,86,67,50,60,51,29,38,42,22,23,55,67,29,50,46,57,62,31,75,50,77,56,92,93,46,73,50,73,27,40,45,53,81,59,72,89,73,77,84,79,72,90,82,76,91,84,79,88,84,77,90,85,90,88,81,91,88,81,92,89,82,89,89,85,92,84,90,87,85,88,86,84,89,90,84,91,87,84,90,85,87,84,87,86,87,90,79,83,67,66,61,60,56,52,53,53,52,49,66,58,46,50,58,52,53,49,44,61,62,70,48,60,69,75,77,84,68,74,73,82,78,57,67,66,65,82,72,54,77,83,83,82,46,86,35,78,40,75,57,49,72,83,80,55,77,80,63,54,79,90,75,57,48,42,27,24,21,67,34,71,43,87,87,81,46,34,34,37,32,16,15,66,85,8,29,37,29,38,34,41,61,57,101,41,53,88,68,41,48,75,45,81,72,35,72,76,85,51,43,38,32,12,38,24,60,40,84,85,64,26,38,37,33,11,16,41,89,66,21,33,32,40,32,42,84,91,52,56,76,44,81,73,43,46,62,56,100,90,41,56,52,68,30,15,58,33,42,45,52,44,98,86,57,53,74,46,69,48,67,43,110

Sequence (282 aa):
MEKYIGRPPMEKNGGVVAIDLAGNPIAHYYDPGLALVTSAMKIGNHFLLSLHSSPQPETISCPGRHMSQILEKIRPLQKNQSLSSTTMDESKNPDSSSLPRPSEATITNKKAHALCFFCHSIVPVVAATLLYQLDSFDPAPLPPSELTRHVITVPTQNDHMLRVSEFVGVGNLIGPEDIAYDAKSGVIYTGCADGWISRVTVNESAADSVVEKWVNTGGRPLGIGFGHNNELIVADPEKGLLNVTADGLVELLTDEADGQKFKTTDAVDVAHNGMIFYRCFI

Organism: Quercus suber (NCBI:txid58331)

Nearest PDB structures (foldseek):
  6n31-assembly1_A  TM=6.607E-01  e=5.351E-03  Homo sapiens
  7bz2-assembly1_B  TM=7.529E-01  e=3.977E-02  Bos taurus
  8wc8-assembly1_B  TM=6.996E-01  e=5.608E-02  Homo sapiens
  1u4c-assembly2_B  TM=6.696E-01  e=3.546E-02  Saccharomyces cerevisiae
  8e2g-assembly1_A  TM=5.392E-01  e=2.350E-01  Homo sapiens

Mean predicted aligned error: 16.68 Å

Radius of gyration: 32.08 Å; Cα contacts (8 Å, |Δi|>4): 428; chains: 1; bounding box: 80×48×97 Å

Secondary structure (DSSP, 8-state):
-----S--S-GGG-EEEEE-TTS-EEEEEE-GGGTTEEEEEEETTEEEEEESSPPP------S---------------------------------------------SSHHHHHHHHHHHHHHHHHHHHHS-----------HHHHHS-----SEEES-GGGG-PPPSTTTSSS---EEEETTTTEEEEE-TTSEEEEEE--SSGGG-EEEEEEE-SS---EEEE-TTSPEEEEETTTEEEEE-TT--EEEEESEETTEE-SEEEEEEE-TTS-EEEEEE-